Protein AF-A0AA85KHD6-F1 (afdb_monomer)

Foldseek 3Di:
DDDDDDDDDDDDDDDDDDDDDDDDDDDDDPPPPDDPQLVVLVVQLLVLVVVLVVLLVVVLVVQCVPPNPVSNVVSVLLLVLLLQLLVLVLQLVLCCVPPVPPVVSNVVSVVSNVVSVPPDDPDPCVVPVPRPSNVSSNSNSVSVSSNVVVVVVVVVVCVVPDPPDPDPVNVVVVVVVVVVVVVVLVVVLVVLVVQLVVLVVQLVVLVVVLCVVLCPDPVLVVLVVVLVVLVVVLVVLVVVLVVLVVVLVVDPDPVVNVVSVVVNVVSVVVNVVSVVVSVVSVVVSVVSSVVSCVPRVSSVVSVVSNVVSVVVSVVSSVD

pLDDT: mean 72.06, std 18.68, range [20.41, 96.31]

Structure (mmCIF, N/CA/C/O backbone):
data_AF-A0AA85KHD6-F1
#
_entry.id   AF-A0AA85KHD6-F1
#
loop_
_atom_site.group_PDB
_atom_site.id
_atom_site.type_symbol
_atom_site.label_atom_id
_atom_site.label_alt_id
_atom_site.label_comp_id
_atom_site.label_asym_id
_atom_site.label_entity_id
_atom_site.label_seq_id
_atom_site.pdbx_PDB_ins_code
_atom_site.Cartn_x
_atom_site.Cartn_y
_atom_site.Cartn_z
_atom_site.occupancy
_atom_site.B_iso_or_equiv
_atom_site.auth_seq_id
_atom_site.auth_comp_id
_atom_site.auth_asym_id
_atom_site.auth_atom_id
_atom_site.pdbx_PDB_model_num
ATOM 1 N N . MET A 1 1 ? 12.385 -0.155 -16.692 1.00 25.05 1 MET A N 1
ATOM 2 C CA . MET A 1 1 ? 12.579 -0.520 -15.267 1.00 25.05 1 MET A CA 1
ATOM 3 C C . MET A 1 1 ? 12.289 0.739 -14.455 1.00 25.05 1 MET A C 1
ATOM 5 O O . MET A 1 1 ? 13.164 1.577 -14.320 1.00 25.05 1 MET A O 1
ATOM 9 N N . TYR A 1 2 ? 11.035 0.967 -14.058 1.00 22.52 2 TYR A N 1
ATOM 10 C CA . TYR A 1 2 ? 10.629 2.256 -13.483 1.00 22.52 2 TYR A CA 1
ATOM 11 C C . TYR A 1 2 ? 10.828 2.258 -11.964 1.00 22.52 2 TYR A C 1
ATOM 13 O O . TYR A 1 2 ? 10.089 1.608 -11.228 1.00 22.52 2 TYR A O 1
ATOM 21 N N . THR A 1 3 ? 11.841 2.987 -11.499 1.00 20.41 3 THR A N 1
ATOM 22 C CA . THR A 1 3 ? 11.985 3.397 -10.100 1.00 20.41 3 THR A CA 1
ATOM 23 C C . THR A 1 3 ? 11.151 4.653 -9.872 1.00 20.41 3 THR A C 1
ATOM 25 O O . THR A 1 3 ? 11.505 5.728 -10.348 1.00 20.41 3 THR A O 1
ATOM 28 N N . VAL A 1 4 ? 10.047 4.522 -9.140 1.00 22.16 4 VAL A N 1
ATOM 29 C CA . VAL A 1 4 ? 9.301 5.668 -8.605 1.00 22.16 4 VAL A CA 1
ATOM 30 C C . VAL A 1 4 ? 10.068 6.202 -7.385 1.00 22.16 4 VAL A C 1
ATOM 32 O O . VAL A 1 4 ? 10.421 5.407 -6.509 1.00 22.16 4 VAL A O 1
ATOM 35 N N . PRO A 1 5 ? 10.362 7.511 -7.294 1.00 23.03 5 PRO A N 1
ATOM 36 C CA . PRO A 1 5 ? 11.052 8.075 -6.143 1.00 23.03 5 PRO A CA 1
ATOM 37 C C . PRO A 1 5 ? 10.113 8.089 -4.931 1.00 23.03 5 PRO A C 1
ATOM 39 O O . PRO A 1 5 ? 9.155 8.857 -4.870 1.00 23.03 5 PRO A O 1
ATOM 42 N N . VAL A 1 6 ? 10.402 7.241 -3.943 1.00 24.62 6 VAL A N 1
ATOM 43 C CA . VAL A 1 6 ? 9.779 7.305 -2.617 1.00 24.62 6 VAL A CA 1
ATOM 44 C C . VAL A 1 6 ? 10.379 8.503 -1.881 1.00 24.62 6 VAL A C 1
ATOM 46 O O . VAL A 1 6 ? 11.520 8.468 -1.419 1.00 24.62 6 VAL A O 1
ATOM 49 N N . LEU A 1 7 ? 9.615 9.592 -1.802 1.00 23.81 7 LEU A N 1
ATOM 50 C CA . LEU A 1 7 ? 9.900 10.721 -0.922 1.00 23.81 7 LEU A CA 1
ATOM 51 C C . LEU A 1 7 ? 9.821 10.250 0.537 1.00 23.81 7 LEU A C 1
ATOM 53 O O . LEU A 1 7 ? 8.744 10.020 1.080 1.00 23.81 7 LEU A O 1
ATOM 57 N N . PHE A 1 8 ? 10.985 10.119 1.169 1.00 23.92 8 PHE A N 1
ATOM 58 C CA . PHE A 1 8 ? 11.119 9.997 2.615 1.00 23.92 8 PHE A CA 1
ATOM 59 C C . PHE A 1 8 ? 10.638 11.288 3.291 1.00 23.92 8 PHE A C 1
ATOM 61 O O . PHE A 1 8 ? 11.254 12.338 3.115 1.00 23.92 8 PHE A O 1
ATOM 68 N N . PHE A 1 9 ? 9.609 11.205 4.136 1.00 25.36 9 PHE A N 1
ATOM 69 C CA . PHE A 1 9 ? 9.385 12.195 5.190 1.00 25.36 9 PHE A CA 1
ATOM 70 C C . PHE A 1 9 ? 9.729 11.582 6.544 1.00 25.36 9 PHE A C 1
ATOM 72 O O . PHE A 1 9 ? 8.975 10.809 7.127 1.00 25.36 9 PHE A O 1
ATOM 79 N N . ILE A 1 10 ? 10.910 11.956 7.029 1.00 25.55 10 ILE A N 1
ATOM 80 C CA . ILE A 1 10 ? 11.297 11.858 8.432 1.00 25.55 10 ILE A CA 1
ATOM 81 C C . ILE A 1 10 ? 10.598 13.013 9.152 1.00 25.55 10 ILE A C 1
ATOM 83 O O . ILE A 1 10 ? 10.869 14.169 8.833 1.00 25.55 10 ILE A O 1
ATOM 87 N N . PHE A 1 11 ? 9.774 12.732 10.160 1.00 27.36 11 PHE A N 1
ATOM 88 C CA . PHE A 1 11 ? 9.499 13.724 11.198 1.00 27.36 11 PHE A CA 1
ATOM 89 C C . PHE A 1 11 ? 10.149 13.294 12.505 1.00 27.36 11 PHE A C 1
ATOM 91 O O . PHE A 1 11 ? 9.660 12.441 13.241 1.00 27.36 11 PHE A O 1
ATOM 98 N N . ALA A 1 12 ? 11.285 13.937 12.771 1.00 24.72 12 ALA A N 1
ATOM 99 C CA . ALA A 1 12 ? 11.804 14.109 14.108 1.00 24.72 12 ALA A CA 1
ATOM 100 C C . ALA A 1 12 ? 10.849 15.022 14.893 1.00 24.72 12 ALA A C 1
ATOM 102 O O . ALA A 1 12 ? 10.421 16.075 14.422 1.00 24.72 12 ALA A O 1
ATOM 103 N N . THR A 1 13 ? 10.532 14.601 16.109 1.00 35.19 13 THR A N 1
ATOM 104 C CA . THR A 1 13 ? 9.848 15.385 17.136 1.00 35.19 13 THR A CA 1
ATOM 105 C C . THR A 1 13 ? 10.543 16.720 17.401 1.00 35.19 13 THR A C 1
ATOM 107 O O . THR A 1 13 ? 11.743 16.733 17.667 1.00 35.19 13 THR A O 1
ATOM 110 N N . ALA A 1 14 ? 9.775 17.805 17.505 1.00 26.16 14 ALA A N 1
ATOM 111 C CA . ALA A 1 14 ? 10.084 18.891 18.432 1.00 26.16 14 ALA A CA 1
ATOM 112 C C . ALA A 1 14 ? 8.812 19.663 18.802 1.00 26.16 14 ALA A C 1
ATOM 114 O O . ALA A 1 14 ? 8.122 20.232 17.960 1.00 26.16 14 ALA A O 1
ATOM 115 N N . ALA A 1 15 ? 8.528 19.674 20.100 1.00 30.20 15 ALA A N 1
ATOM 116 C CA . ALA A 1 15 ? 7.590 20.568 20.747 1.00 30.20 15 ALA A CA 1
ATOM 117 C C . ALA A 1 15 ? 7.954 22.042 20.498 1.00 30.20 15 ALA A C 1
ATOM 119 O O . ALA A 1 15 ? 9.132 22.394 20.510 1.00 30.20 15 ALA A O 1
ATOM 120 N N . THR A 1 16 ? 6.959 22.924 20.385 1.00 28.45 16 THR A N 1
ATOM 121 C CA . THR A 1 16 ? 6.673 23.978 21.382 1.00 28.45 16 THR A CA 1
ATOM 122 C C . THR A 1 16 ? 5.608 24.967 20.893 1.00 28.45 16 THR A C 1
ATOM 124 O O . THR A 1 16 ? 5.594 25.390 19.745 1.00 28.45 16 THR A O 1
ATOM 127 N N . ASN A 1 17 ? 4.780 25.383 21.855 1.00 29.80 17 ASN A N 1
ATOM 128 C CA . ASN A 1 17 ? 4.026 26.634 21.934 1.00 29.80 17 ASN A CA 1
ATOM 129 C C . ASN A 1 17 ? 2.917 26.908 20.907 1.00 29.80 17 ASN A C 1
ATOM 131 O O . ASN A 1 17 ? 3.130 27.515 19.864 1.00 29.80 17 ASN A O 1
ATOM 135 N N . SER A 1 18 ? 1.674 26.732 21.362 1.00 26.91 18 SER A N 1
ATOM 136 C CA . SER A 1 18 ? 0.694 27.805 21.185 1.00 26.91 18 SER A CA 1
ATOM 137 C C . SER A 1 18 ? -0.009 28.097 22.512 1.00 26.91 18 SER A C 1
ATOM 139 O O . SER A 1 18 ? -0.687 27.263 23.108 1.00 26.91 18 SER A O 1
ATOM 141 N N . GLN A 1 19 ? 0.234 29.303 23.021 1.00 29.55 19 GLN A N 1
ATOM 142 C CA . GLN A 1 19 ? -0.545 29.892 24.096 1.00 29.55 19 GLN A CA 1
ATOM 143 C C . GLN A 1 19 ? -1.889 30.375 23.541 1.00 29.55 19 GLN A C 1
ATOM 145 O O . GLN A 1 19 ? -1.942 31.153 22.595 1.00 29.55 19 GLN A O 1
ATOM 150 N N . SER A 1 20 ? -2.950 29.979 24.242 1.00 32.91 20 SER A N 1
ATOM 151 C CA . SER A 1 20 ? -4.182 30.731 24.497 1.00 32.91 20 SER A CA 1
ATOM 152 C C . SER A 1 20 ? -4.985 31.289 23.311 1.00 32.91 20 SER A C 1
ATOM 154 O O . SER A 1 20 ? -4.680 32.351 22.774 1.00 32.91 20 SER A O 1
ATOM 156 N N . ARG A 1 21 ? -6.175 30.712 23.105 1.00 30.78 21 ARG A N 1
ATOM 157 C CA . ARG A 1 21 ? -7.466 31.372 23.400 1.00 30.78 21 ARG A CA 1
ATOM 158 C C . ARG A 1 21 ? -8.624 30.432 23.050 1.00 30.78 21 ARG A C 1
ATOM 160 O O . ARG A 1 21 ? -8.976 30.298 21.888 1.00 30.78 21 ARG A O 1
ATOM 167 N N . ASN A 1 22 ? -9.292 29.890 24.065 1.00 29.91 22 ASN A N 1
ATOM 168 C CA . ASN A 1 22 ? -10.751 29.928 24.089 1.00 29.91 22 ASN A CA 1
ATOM 169 C C . ASN A 1 22 ? -11.282 29.799 25.518 1.00 29.91 22 ASN A C 1
ATOM 171 O O . ASN A 1 22 ? -10.860 28.951 26.298 1.00 29.91 22 ASN A O 1
ATOM 175 N N . LYS A 1 23 ? -12.171 30.733 25.857 1.00 34.34 23 LYS A N 1
ATOM 176 C CA . LYS A 1 23 ? -12.844 30.866 27.145 1.00 34.34 23 LYS A CA 1
ATOM 177 C C . LYS A 1 23 ? -13.999 29.869 27.200 1.00 34.34 23 LYS A C 1
ATOM 179 O O . LYS A 1 23 ? -15.055 30.151 26.653 1.00 34.34 23 LYS A O 1
ATOM 184 N N . TYR A 1 24 ? -13.816 28.771 27.917 1.00 31.28 24 TYR A N 1
ATOM 185 C CA . TYR A 1 24 ? -14.906 28.087 28.605 1.00 31.28 24 TYR A CA 1
ATOM 186 C C . TYR A 1 24 ? -14.410 27.747 30.005 1.00 31.28 24 TYR A C 1
ATOM 188 O O . TYR A 1 24 ? -13.597 26.850 30.202 1.00 31.28 24 TYR A O 1
ATOM 196 N N . SER A 1 25 ? -14.854 28.535 30.980 1.00 33.06 25 SER A N 1
ATOM 197 C CA . SER A 1 25 ? -14.694 28.209 32.391 1.00 33.06 25 SER A CA 1
ATOM 198 C C . SER A 1 25 ? -15.625 27.038 32.706 1.00 33.06 25 SER A C 1
ATOM 200 O O . SER A 1 25 ? -16.819 27.235 32.918 1.00 33.06 25 SER A O 1
ATOM 202 N N . ALA A 1 26 ? -15.085 25.821 32.679 1.00 28.73 26 ALA A N 1
ATOM 203 C CA . ALA A 1 26 ? -15.726 24.649 33.263 1.00 28.73 26 ALA A CA 1
ATOM 204 C C . ALA A 1 26 ? -15.581 24.698 34.801 1.00 28.73 26 ALA A C 1
ATOM 206 O O . ALA A 1 26 ? -14.612 25.276 35.306 1.00 28.73 26 ALA A O 1
ATOM 207 N N . PRO A 1 27 ? -16.553 24.158 35.557 1.00 31.00 27 PRO A N 1
ATOM 208 C CA . PRO A 1 27 ? -16.554 24.219 37.009 1.00 31.00 27 PRO A CA 1
ATOM 209 C C . PRO A 1 27 ? -15.373 23.439 37.587 1.00 31.00 27 PRO A C 1
ATOM 211 O O . PRO A 1 27 ? -14.967 22.403 37.074 1.00 31.00 27 PRO A O 1
ATOM 214 N N . ASN A 1 28 ? -14.849 23.984 38.676 1.00 36.03 28 ASN A N 1
ATOM 215 C CA . ASN A 1 28 ? -13.694 23.538 39.437 1.00 36.03 28 ASN A CA 1
ATOM 216 C C . ASN A 1 28 ? -13.941 22.141 40.050 1.00 36.03 28 ASN A C 1
ATOM 218 O O . ASN A 1 28 ? -14.327 22.029 41.212 1.00 36.03 28 ASN A O 1
ATOM 222 N N . THR A 1 29 ? -13.761 21.069 39.278 1.00 35.38 29 THR A N 1
ATOM 223 C CA . THR A 1 29 ? -13.454 19.743 39.820 1.00 35.38 29 THR A CA 1
ATOM 224 C C . THR A 1 29 ? -11.942 19.616 39.823 1.00 35.38 29 THR A C 1
ATOM 226 O O . THR A 1 29 ? -11.306 19.751 38.784 1.00 35.38 29 THR A O 1
ATOM 229 N N . GLN A 1 30 ? -11.344 19.404 40.995 1.00 37.59 30 GLN A N 1
ATOM 230 C CA . GLN A 1 30 ? -9.983 18.886 41.067 1.00 37.59 30 GLN A CA 1
ATOM 231 C C . GLN A 1 30 ? -9.998 17.507 40.398 1.00 37.59 30 GLN A C 1
ATOM 233 O O . GLN A 1 30 ? -10.307 16.503 41.036 1.00 37.59 30 GLN A O 1
ATOM 238 N N . ASP A 1 31 ? -9.758 17.479 39.089 1.00 40.41 31 ASP A N 1
ATOM 239 C CA . ASP A 1 31 ? -9.447 16.265 38.359 1.00 40.41 31 ASP A CA 1
ATOM 240 C C . ASP A 1 31 ? -8.119 15.777 38.927 1.00 40.41 31 ASP A C 1
ATOM 242 O O . ASP A 1 31 ? -7.065 16.358 38.662 1.00 40.41 31 ASP A O 1
ATOM 246 N N . GLU A 1 32 ? -8.170 14.757 39.786 1.00 47.75 32 GLU A N 1
ATOM 247 C CA . GLU A 1 32 ? -6.956 14.041 40.146 1.00 47.75 32 GLU A CA 1
ATOM 248 C C . GLU A 1 32 ? -6.298 13.595 38.836 1.00 47.75 32 GLU A C 1
ATOM 250 O O . GLU A 1 32 ? -6.934 12.902 38.033 1.00 47.75 32 GLU A O 1
ATOM 255 N N . PRO A 1 33 ? -5.058 14.034 38.569 1.00 57.69 33 PRO A N 1
ATOM 256 C CA . PRO A 1 33 ? -4.395 13.716 37.323 1.00 57.69 33 PRO A CA 1
ATOM 257 C C . PRO A 1 33 ? -4.319 12.195 37.172 1.00 57.69 33 PRO A C 1
ATOM 259 O O . PRO A 1 33 ? -3.868 11.508 38.089 1.00 57.69 33 PRO A O 1
ATOM 262 N N . ILE A 1 34 ? -4.739 11.681 36.008 1.00 60.19 34 ILE A N 1
ATOM 263 C CA . ILE A 1 34 ? -4.605 10.264 35.638 1.00 60.19 34 ILE A CA 1
ATOM 264 C C . ILE A 1 34 ? -3.194 9.790 36.037 1.00 60.19 34 ILE A C 1
ATOM 266 O O . ILE A 1 34 ? -2.229 10.496 35.708 1.00 60.19 34 ILE A O 1
ATOM 270 N N . PRO A 1 35 ? -3.036 8.651 36.739 1.00 73.81 35 PRO A N 1
ATOM 271 C CA . PRO A 1 35 ? -1.720 8.175 37.150 1.00 73.81 35 PRO A CA 1
ATOM 272 C C . PRO A 1 35 ? -0.763 8.076 35.966 1.00 73.81 35 PRO A C 1
ATOM 274 O O . PRO A 1 35 ? -1.170 7.721 34.859 1.00 73.81 35 PRO A O 1
ATOM 277 N N . GLU A 1 36 ? 0.512 8.376 36.199 1.00 75.94 36 GLU A N 1
ATOM 278 C CA . GLU A 1 36 ? 1.526 8.353 35.140 1.00 75.94 36 GLU A CA 1
ATOM 279 C C . GLU A 1 36 ? 1.646 6.965 34.492 1.00 75.94 36 GLU A C 1
ATOM 281 O O . GLU A 1 36 ? 1.779 6.864 33.275 1.00 75.94 36 GLU A O 1
ATOM 286 N N . SER A 1 37 ? 1.491 5.893 35.280 1.00 75.69 37 SER A N 1
ATOM 287 C CA . SER A 1 37 ? 1.448 4.517 34.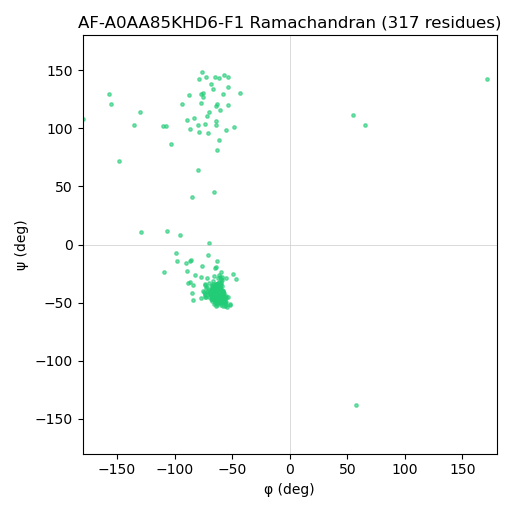771 1.00 75.69 37 SER A CA 1
ATOM 288 C C . SER A 1 37 ? 0.309 4.312 33.768 1.00 75.69 37 SER A C 1
ATOM 290 O O . SER A 1 37 ? 0.534 3.801 32.673 1.00 75.69 37 SER A O 1
ATOM 292 N N . LEU A 1 38 ? -0.898 4.789 34.087 1.00 70.31 38 LEU A N 1
ATOM 293 C CA . LEU A 1 38 ? -2.057 4.664 33.209 1.00 70.31 38 LEU A CA 1
ATOM 294 C C . LEU A 1 38 ? -1.912 5.526 31.944 1.00 70.31 38 LEU A C 1
ATOM 296 O O . LEU A 1 38 ? -2.257 5.075 30.853 1.00 70.31 38 LEU A O 1
ATOM 300 N N . ARG A 1 39 ? -1.342 6.735 32.048 1.00 69.00 39 ARG A N 1
ATOM 301 C CA . ARG A 1 39 ? -1.029 7.565 30.868 1.00 69.00 39 ARG A CA 1
ATOM 302 C C . ARG A 1 39 ? -0.029 6.896 29.934 1.00 69.00 39 ARG A C 1
ATOM 304 O O . ARG A 1 39 ? -0.212 6.942 28.718 1.00 69.00 39 ARG A O 1
ATOM 311 N N . MET A 1 40 ? 1.004 6.271 30.494 1.00 75.88 40 MET A N 1
ATOM 312 C CA . MET A 1 40 ? 2.009 5.542 29.725 1.00 75.88 40 MET A CA 1
ATOM 313 C C . MET A 1 40 ? 1.374 4.381 28.958 1.00 75.88 40 MET A C 1
ATOM 315 O O . MET A 1 40 ? 1.563 4.284 27.750 1.00 75.88 40 MET A O 1
ATOM 319 N N . GLN A 1 41 ? 0.525 3.588 29.618 1.00 72.19 41 GLN A N 1
ATOM 320 C CA . GLN A 1 41 ? -0.185 2.474 28.980 1.00 72.19 41 GLN A CA 1
ATOM 321 C C . GLN A 1 41 ? -1.169 2.928 27.889 1.00 72.19 41 GLN A C 1
ATOM 323 O O . GLN A 1 41 ? -1.263 2.294 26.838 1.00 72.19 41 GLN A O 1
ATOM 328 N N . ILE A 1 42 ? -1.863 4.057 28.083 1.00 70.75 42 ILE A N 1
ATOM 329 C CA . ILE A 1 42 ? -2.716 4.657 27.040 1.00 70.75 42 ILE A CA 1
ATOM 330 C C . ILE A 1 42 ? -1.880 5.017 25.807 1.00 70.75 42 ILE A C 1
ATOM 332 O O . ILE A 1 42 ? -2.271 4.701 24.683 1.00 70.75 42 ILE A O 1
ATOM 336 N N . LYS A 1 43 ? -0.719 5.651 26.012 1.00 69.25 43 LYS A N 1
ATOM 337 C CA . LYS A 1 43 ? 0.192 6.031 24.926 1.00 69.25 43 LYS A CA 1
ATOM 338 C C . LYS A 1 43 ? 0.766 4.809 24.205 1.00 69.25 43 LYS A C 1
ATOM 340 O O . LYS A 1 43 ? 0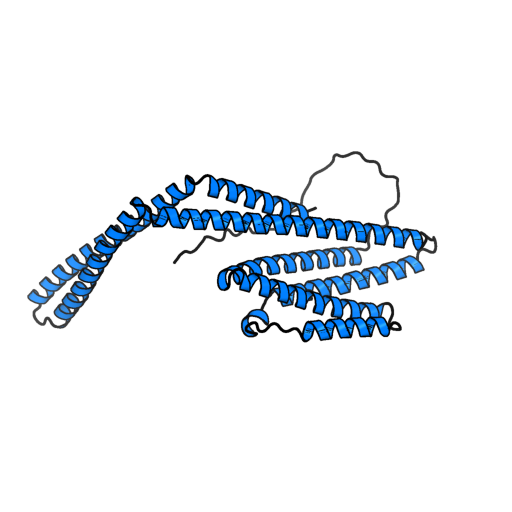.807 4.799 22.979 1.00 69.25 43 LYS A O 1
ATOM 345 N N . GLU A 1 44 ? 1.189 3.787 24.944 1.00 71.56 44 GLU A N 1
ATOM 346 C CA . GLU A 1 44 ? 1.710 2.537 24.379 1.00 71.56 44 GLU A CA 1
ATOM 347 C C . GLU A 1 44 ? 0.665 1.831 23.513 1.00 71.56 44 GLU A C 1
ATOM 349 O O . GLU A 1 44 ? 0.962 1.456 22.379 1.00 71.56 44 GLU A O 1
ATOM 354 N N . TYR A 1 45 ? -0.576 1.718 23.998 1.00 74.81 45 TYR A N 1
ATOM 355 C CA . TYR A 1 45 ? -1.666 1.144 23.213 1.00 74.81 45 TYR A CA 1
ATOM 356 C C . TYR A 1 45 ? -1.995 1.977 21.971 1.00 74.81 45 TYR A C 1
ATOM 358 O O . TYR A 1 45 ? -2.170 1.408 20.894 1.00 74.81 45 TYR A O 1
ATOM 366 N N . ALA A 1 46 ? -2.052 3.307 22.092 1.00 63.25 46 ALA A N 1
ATOM 367 C CA . ALA A 1 46 ? -2.294 4.183 20.949 1.00 63.25 46 ALA A CA 1
ATOM 368 C C . ALA A 1 46 ? -1.220 3.993 19.865 1.00 63.25 46 ALA A C 1
ATOM 370 O O . ALA A 1 46 ? -1.556 3.775 18.704 1.00 63.25 46 ALA A O 1
ATOM 371 N N . ASN A 1 47 ? 0.059 3.986 20.248 1.00 66.38 47 ASN A N 1
ATOM 372 C CA . ASN A 1 47 ? 1.167 3.764 19.320 1.00 66.38 47 ASN A CA 1
ATOM 373 C C . ASN A 1 47 ? 1.080 2.393 18.633 1.00 66.38 47 ASN A C 1
ATOM 375 O O . ASN A 1 47 ? 1.142 2.324 17.410 1.00 66.38 47 ASN A O 1
ATOM 379 N N . ALA A 1 48 ? 0.879 1.316 19.399 1.00 70.00 48 ALA A N 1
ATOM 380 C CA . ALA A 1 48 ? 0.778 -0.034 18.843 1.00 70.00 48 ALA A CA 1
ATOM 381 C C . ALA A 1 48 ? -0.445 -0.192 17.920 1.00 70.00 48 ALA A C 1
ATOM 383 O O . ALA A 1 48 ? -0.390 -0.884 16.905 1.00 70.00 48 ALA A O 1
ATOM 384 N N . TYR A 1 49 ? -1.552 0.486 18.235 1.00 76.88 49 TYR A N 1
ATOM 385 C CA . TYR A 1 49 ? -2.722 0.547 17.364 1.00 76.88 49 TYR A CA 1
ATOM 386 C C . TYR A 1 49 ? -2.409 1.234 16.028 1.00 76.88 49 TYR A C 1
ATOM 388 O O . TYR A 1 49 ? -2.796 0.720 14.975 1.00 76.88 49 TYR A O 1
ATOM 396 N N . TYR A 1 50 ? -1.721 2.380 16.062 1.00 69.62 50 TYR A N 1
ATOM 397 C CA . TYR A 1 50 ? -1.350 3.113 14.852 1.00 69.62 50 TYR A CA 1
ATOM 398 C C . TYR A 1 50 ? -0.365 2.332 13.984 1.00 69.62 50 TYR A C 1
ATOM 400 O O . TYR A 1 50 ? -0.569 2.266 12.772 1.00 69.62 50 TYR A O 1
ATOM 408 N N . GLU A 1 51 ? 0.635 1.687 14.585 1.00 76.88 51 GLU A N 1
ATOM 409 C CA . GLU A 1 51 ? 1.613 0.877 13.852 1.00 76.88 51 GLU A CA 1
ATOM 410 C C . GLU A 1 51 ? 0.941 -0.313 13.153 1.00 76.88 51 GLU A C 1
ATOM 412 O O . GLU A 1 51 ? 1.095 -0.502 11.945 1.00 76.88 51 GLU A O 1
ATOM 417 N N . ALA A 1 52 ? 0.066 -1.035 13.862 1.00 76.12 52 ALA A N 1
ATOM 418 C CA . ALA A 1 52 ? -0.712 -2.123 13.275 1.00 76.12 52 ALA A CA 1
ATOM 419 C C . ALA A 1 52 ? -1.563 -1.665 12.085 1.00 76.12 52 ALA A C 1
ATOM 421 O O . ALA A 1 52 ? -1.646 -2.368 11.076 1.00 76.12 52 ALA A O 1
ATOM 422 N N . LYS A 1 53 ? -2.170 -0.474 12.169 1.00 77.00 53 LYS A N 1
ATOM 423 C CA . LYS A 1 53 ? -2.941 0.099 11.057 1.00 77.00 53 LYS A CA 1
ATOM 424 C C . LYS A 1 53 ? -2.053 0.515 9.890 1.00 77.00 53 LYS A C 1
ATOM 426 O O . LYS A 1 53 ? -2.409 0.243 8.749 1.00 77.00 53 LYS A O 1
ATOM 431 N N . SER A 1 54 ? -0.911 1.140 10.163 1.00 72.94 54 SER A N 1
ATOM 432 C CA . SER A 1 54 ? 0.069 1.536 9.148 1.00 72.94 54 SER A CA 1
ATOM 433 C C . SER A 1 54 ? 0.544 0.330 8.329 1.00 72.94 54 SER A C 1
ATOM 435 O O . SER A 1 54 ? 0.461 0.327 7.097 1.00 72.94 54 SER A O 1
ATOM 437 N N . VAL A 1 55 ? 0.941 -0.744 9.014 1.00 76.56 55 VAL A N 1
ATOM 438 C CA . VAL A 1 55 ? 1.399 -1.984 8.377 1.00 76.56 55 VAL A CA 1
ATOM 439 C C . VAL A 1 55 ? 0.272 -2.693 7.624 1.00 76.56 55 VAL A C 1
ATOM 441 O O . VAL A 1 55 ? 0.503 -3.183 6.517 1.00 76.56 55 VAL A O 1
ATOM 444 N N . GLU A 1 56 ? -0.953 -2.704 8.165 1.00 80.44 56 GLU A N 1
ATOM 445 C CA . GLU A 1 56 ? -2.131 -3.227 7.460 1.00 80.44 56 GLU A CA 1
ATOM 446 C C . GLU A 1 56 ? -2.322 -2.534 6.100 1.00 80.44 56 GLU A C 1
ATOM 448 O O . GLU A 1 56 ? -2.536 -3.215 5.097 1.00 80.44 56 GLU A O 1
ATOM 453 N N . TYR A 1 57 ? -2.191 -1.204 6.033 1.00 70.94 57 TYR A N 1
ATOM 454 C CA . TYR A 1 57 ? -2.307 -0.468 4.768 1.00 70.94 57 TYR A CA 1
ATOM 455 C C . TYR A 1 57 ? -1.173 -0.762 3.797 1.00 70.94 57 TYR A C 1
ATOM 457 O O . TYR A 1 57 ? -1.436 -1.064 2.633 1.00 70.94 57 TYR A O 1
ATOM 465 N N . SER A 1 58 ? 0.073 -0.697 4.269 1.00 69.12 58 SER A N 1
ATOM 466 C CA . SER A 1 58 ? 1.246 -0.926 3.422 1.00 69.12 58 SER A CA 1
ATOM 467 C C . SER A 1 58 ? 1.216 -2.318 2.776 1.00 69.12 58 SER A C 1
ATOM 469 O O . SER A 1 58 ? 1.522 -2.475 1.594 1.00 69.12 58 SER A O 1
ATOM 471 N N . GLN A 1 59 ? 0.781 -3.339 3.518 1.00 76.75 59 GLN A N 1
ATOM 472 C CA . GLN A 1 59 ? 0.720 -4.711 3.008 1.00 76.75 59 GLN A CA 1
ATOM 473 C C . GLN A 1 59 ? -0.533 -4.999 2.172 1.00 76.75 59 GLN A C 1
ATOM 475 O O . GLN A 1 59 ? -0.493 -5.853 1.277 1.00 76.75 59 GLN A O 1
ATOM 480 N N . LEU A 1 60 ? -1.629 -4.270 2.406 1.00 75.25 60 LEU A N 1
ATOM 481 C CA . LEU A 1 60 ? -2.807 -4.309 1.543 1.00 75.25 60 LEU A CA 1
ATOM 482 C C . LEU A 1 60 ? -2.455 -3.854 0.122 1.00 75.25 60 LEU A C 1
ATOM 484 O O . LEU A 1 60 ? -2.847 -4.519 -0.835 1.00 75.25 60 LEU A O 1
ATOM 488 N N . GLU A 1 61 ? -1.692 -2.767 -0.019 1.00 64.44 61 GLU A N 1
ATOM 489 C CA . GLU A 1 61 ? -1.253 -2.250 -1.321 1.00 64.44 61 GLU A CA 1
ATOM 490 C C . GLU A 1 61 ? -0.449 -3.299 -2.106 1.00 64.44 61 GLU A C 1
ATOM 492 O O . GLU A 1 61 ? -0.774 -3.594 -3.259 1.00 64.44 61 GLU A O 1
ATOM 497 N N . GLY A 1 62 ? 0.524 -3.947 -1.456 1.00 65.75 62 GLY A N 1
ATOM 498 C CA . GLY A 1 62 ? 1.298 -5.036 -2.062 1.00 65.75 62 GLY A CA 1
ATOM 499 C C . GLY A 1 62 ? 0.436 -6.239 -2.465 1.00 65.75 62 GLY A C 1
ATOM 500 O O . GLY A 1 62 ? 0.616 -6.808 -3.542 1.00 65.75 62 GLY A O 1
ATOM 501 N N . SER A 1 63 ? -0.556 -6.594 -1.645 1.00 65.75 63 SER A N 1
ATOM 502 C CA . SER A 1 63 ? -1.481 -7.700 -1.936 1.00 65.75 63 SER A CA 1
ATOM 503 C C . SER A 1 63 ? -2.396 -7.403 -3.131 1.00 65.75 63 SER A C 1
ATOM 505 O O . SER A 1 63 ? -2.672 -8.288 -3.946 1.00 65.75 63 SER A O 1
ATOM 507 N N . VAL A 1 64 ? -2.854 -6.154 -3.263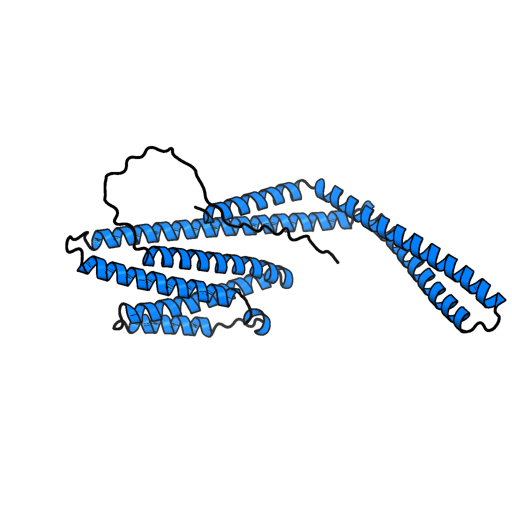 1.00 64.94 64 VAL A N 1
ATOM 508 C CA . VAL A 1 64 ? -3.662 -5.694 -4.403 1.00 64.94 64 VAL A CA 1
ATOM 509 C C . VAL A 1 64 ? -2.829 -5.653 -5.684 1.00 64.94 64 VAL A C 1
ATOM 511 O O . VAL A 1 64 ? -3.326 -6.051 -6.736 1.00 64.94 64 VAL A O 1
ATOM 514 N N . ALA A 1 65 ? -1.568 -5.224 -5.610 1.00 60.88 65 ALA A N 1
ATOM 515 C CA . ALA A 1 65 ? -0.681 -5.157 -6.771 1.00 60.88 65 ALA A CA 1
ATOM 516 C C . ALA A 1 65 ? -0.394 -6.537 -7.396 1.00 60.88 65 ALA A C 1
ATOM 518 O O . ALA A 1 65 ? -0.260 -6.636 -8.613 1.00 60.88 65 ALA A O 1
ATOM 519 N N . LEU A 1 66 ? -0.326 -7.598 -6.584 1.00 61.59 66 LEU A N 1
ATOM 520 C CA . LEU A 1 66 ? 0.010 -8.952 -7.042 1.00 61.59 66 LEU A CA 1
ATOM 521 C C . LEU A 1 66 ? -1.191 -9.740 -7.586 1.00 61.59 66 LEU A C 1
ATOM 523 O O . LEU A 1 66 ? -1.067 -10.432 -8.593 1.00 61.59 66 LEU A O 1
ATOM 527 N N . GLU A 1 67 ? -2.351 -9.661 -6.924 1.00 61.41 67 GLU A N 1
ATOM 528 C CA . GLU A 1 67 ? -3.512 -10.518 -7.232 1.00 61.41 67 GLU A CA 1
ATOM 529 C C . GLU A 1 67 ? -4.834 -9.743 -7.433 1.00 61.41 67 GLU A C 1
ATOM 531 O O . GLU A 1 67 ? -5.926 -10.331 -7.479 1.00 61.41 67 GLU A O 1
ATOM 536 N N . GLY A 1 68 ? -4.775 -8.412 -7.532 1.00 65.12 68 GLY A N 1
ATOM 537 C CA . GL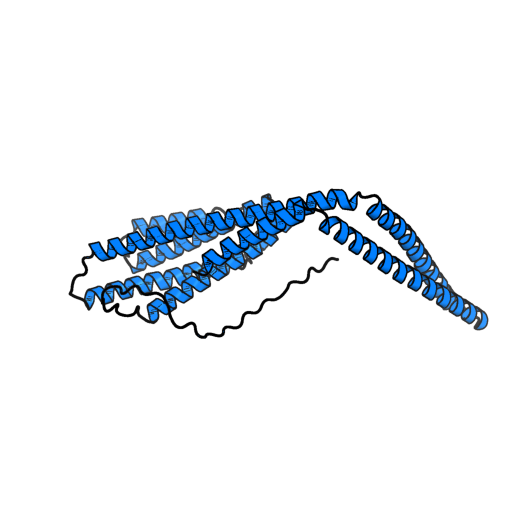Y A 1 68 ? -5.938 -7.549 -7.738 1.00 65.12 68 GLY A CA 1
ATOM 538 C C . GLY A 1 68 ? -7.005 -7.700 -6.645 1.00 65.12 68 GLY A C 1
ATOM 539 O O . GLY A 1 68 ? -6.714 -7.835 -5.455 1.00 65.12 68 GLY A O 1
ATOM 540 N N . LYS A 1 69 ? -8.285 -7.728 -7.049 1.00 66.12 69 LYS A N 1
ATOM 541 C CA . LYS A 1 69 ? -9.439 -7.850 -6.127 1.00 66.12 69 LYS A CA 1
ATOM 542 C C . LYS A 1 69 ? -9.447 -9.149 -5.313 1.00 66.12 69 LYS A C 1
ATOM 544 O O . LYS A 1 69 ? -10.046 -9.204 -4.238 1.00 66.12 69 LYS A O 1
ATOM 549 N N . LYS A 1 70 ? -8.832 -10.216 -5.835 1.00 70.88 70 LYS A N 1
ATOM 550 C CA . LYS A 1 70 ? -8.745 -11.509 -5.146 1.00 70.88 70 LYS A CA 1
ATOM 551 C C . LYS A 1 70 ? -7.751 -11.414 -3.982 1.00 70.88 70 LYS A C 1
ATOM 553 O O . LYS A 1 70 ? -8.123 -11.794 -2.872 1.00 70.88 70 LYS A O 1
ATOM 558 N N . GLY A 1 71 ? -6.581 -10.811 -4.212 1.00 67.62 71 GLY A N 1
ATOM 559 C CA . GLY A 1 71 ? -5.579 -10.528 -3.178 1.00 67.62 71 GLY A CA 1
ATOM 560 C C . GLY A 1 71 ? -6.111 -9.636 -2.059 1.00 67.62 71 GLY A C 1
ATOM 561 O O . GLY A 1 71 ? -5.966 -9.969 -0.885 1.00 67.62 71 GLY A O 1
ATOM 562 N N . GLU A 1 72 ? -6.838 -8.568 -2.408 1.00 74.50 72 GLU A N 1
ATOM 563 C CA . GLU A 1 72 ? -7.466 -7.669 -1.427 1.00 74.50 72 GLU A CA 1
ATOM 564 C C . GLU A 1 72 ? -8.388 -8.418 -0.452 1.00 74.50 72 GLU A C 1
ATOM 566 O O . GLU A 1 72 ? -8.278 -8.305 0.772 1.00 74.50 72 GLU A O 1
ATOM 571 N N . LYS A 1 73 ? -9.316 -9.211 -1.004 1.00 77.00 73 LYS A N 1
ATOM 572 C CA . LYS A 1 73 ? -10.309 -9.949 -0.218 1.00 77.00 73 LYS A CA 1
ATOM 573 C C . LYS A 1 73 ? -9.637 -10.970 0.695 1.00 77.00 73 LYS A C 1
ATOM 575 O O . LYS A 1 73 ? -10.074 -11.158 1.829 1.00 77.00 73 LYS A O 1
ATOM 580 N N . MET A 1 74 ? -8.603 -11.637 0.194 1.00 74.12 74 MET A N 1
ATOM 581 C CA . MET A 1 74 ? -7.831 -12.612 0.953 1.00 74.12 74 MET A CA 1
ATOM 582 C C . MET A 1 74 ? -7.080 -11.968 2.117 1.00 74.12 74 MET A C 1
ATOM 584 O O . MET A 1 74 ? -7.270 -12.398 3.254 1.00 74.12 74 MET A O 1
ATOM 588 N N . PHE A 1 75 ? -6.341 -10.886 1.862 1.00 80.56 75 PHE A N 1
ATOM 589 C CA . PHE A 1 75 ? -5.619 -10.140 2.891 1.00 80.56 75 PHE A CA 1
ATOM 590 C C . PHE A 1 75 ? -6.556 -9.648 4.003 1.00 80.56 75 PHE A C 1
ATOM 592 O O . PHE A 1 75 ? -6.326 -9.906 5.183 1.00 80.56 75 PHE A O 1
ATOM 599 N N . ARG A 1 76 ? -7.680 -9.010 3.644 1.00 82.31 76 ARG A N 1
ATOM 600 C CA . ARG A 1 76 ? -8.657 -8.513 4.631 1.00 82.31 76 ARG A CA 1
ATOM 601 C C . ARG A 1 76 ? -9.271 -9.628 5.477 1.00 82.31 76 ARG A C 1
ATOM 603 O O . ARG A 1 76 ? -9.522 -9.432 6.667 1.00 82.31 76 ARG A O 1
ATOM 610 N N . ASN A 1 77 ? -9.541 -10.787 4.875 1.00 83.25 77 ASN A N 1
ATOM 611 C CA . ASN A 1 77 ? -10.051 -11.943 5.611 1.00 83.25 77 ASN A CA 1
ATOM 612 C C . ASN A 1 77 ? -9.019 -12.460 6.613 1.00 83.25 77 ASN A C 1
ATOM 614 O O . ASN A 1 77 ? -9.393 -12.819 7.729 1.00 83.25 77 ASN A O 1
ATOM 618 N N . GLU A 1 78 ? -7.745 -12.464 6.230 1.00 82.56 78 GLU A N 1
ATOM 619 C CA . GLU A 1 78 ? -6.658 -12.914 7.089 1.00 82.56 78 GLU A CA 1
ATOM 620 C C . GLU A 1 78 ? -6.405 -11.948 8.252 1.00 82.56 78 GLU A C 1
ATOM 622 O O . GLU A 1 78 ? -6.381 -12.379 9.404 1.00 82.56 78 GLU A O 1
ATOM 627 N N . VAL A 1 79 ? -6.365 -10.636 7.998 1.00 84.12 79 VAL A N 1
ATOM 628 C CA . VAL A 1 79 ? -6.302 -9.611 9.057 1.00 84.12 79 VAL A CA 1
ATOM 629 C C . VAL A 1 79 ? -7.455 -9.778 10.043 1.00 84.12 79 VAL A C 1
ATOM 631 O O . VAL A 1 79 ? -7.246 -9.802 11.254 1.00 84.12 79 VAL A O 1
ATOM 634 N N . LYS A 1 80 ? -8.682 -9.967 9.545 1.00 84.94 80 LYS A N 1
ATOM 635 C CA . LYS A 1 80 ? -9.855 -10.187 10.400 1.00 84.94 80 LYS A CA 1
ATOM 636 C C . LYS A 1 80 ? -9.736 -11.464 11.237 1.00 84.94 80 LYS A C 1
ATOM 638 O O . LYS A 1 80 ? -10.170 -11.486 12.392 1.00 84.94 80 LYS A O 1
ATOM 643 N N . ARG A 1 81 ? -9.175 -12.530 10.664 1.00 87.00 81 ARG A N 1
ATOM 644 C CA . ARG A 1 81 ? -8.926 -13.791 11.366 1.00 87.00 81 ARG A CA 1
ATOM 645 C C . ARG A 1 81 ? -7.911 -13.589 12.491 1.00 87.00 81 ARG A C 1
ATOM 647 O O . ARG A 1 81 ? -8.199 -13.988 13.615 1.00 87.00 81 ARG A O 1
ATOM 654 N N . LEU A 1 82 ? -6.785 -12.932 12.210 1.00 87.00 82 LEU A N 1
ATOM 655 C CA . LEU A 1 82 ? -5.743 -12.610 13.192 1.00 87.00 82 LEU A CA 1
ATOM 656 C C . LEU A 1 82 ? -6.266 -11.702 14.312 1.00 87.00 82 LEU A C 1
ATOM 658 O O . LEU A 1 82 ? -6.079 -12.018 15.483 1.00 87.00 82 LEU A O 1
ATOM 662 N N . GLU A 1 83 ? -7.000 -10.640 13.972 1.00 87.75 83 GLU A N 1
ATOM 663 C CA . GLU A 1 83 ? -7.685 -9.778 14.947 1.00 87.75 83 GLU A CA 1
ATOM 664 C C . GLU A 1 83 ? -8.581 -10.603 15.883 1.00 87.75 83 GLU A C 1
ATOM 666 O O . GLU A 1 83 ? -8.498 -10.454 17.096 1.00 87.75 83 GLU A O 1
ATOM 671 N N . THR A 1 84 ? -9.361 -11.546 15.340 1.00 85.12 84 THR A N 1
ATOM 672 C CA . THR A 1 84 ? -10.229 -12.426 16.145 1.00 85.12 84 THR A CA 1
ATOM 673 C C . THR A 1 84 ? -9.421 -13.340 17.075 1.00 85.12 84 THR A C 1
ATOM 675 O O . THR A 1 84 ? -9.814 -13.567 18.218 1.00 85.12 84 THR A O 1
ATOM 678 N N . ILE A 1 85 ? -8.291 -13.879 16.603 1.00 87.69 85 ILE A N 1
ATOM 679 C CA . ILE A 1 85 ? -7.401 -14.737 17.401 1.00 87.69 85 ILE A CA 1
ATOM 680 C C . ILE A 1 85 ? -6.830 -13.957 18.583 1.00 87.69 85 ILE A C 1
ATOM 682 O O . ILE A 1 85 ? -6.889 -14.428 19.722 1.00 87.69 85 ILE A O 1
ATOM 686 N N . PHE A 1 86 ? -6.274 -12.777 18.318 1.00 89.00 86 PHE A N 1
ATOM 687 C CA . PHE A 1 86 ? -5.616 -11.977 19.342 1.00 89.00 86 PHE A CA 1
ATOM 688 C C . PHE A 1 86 ? -6.607 -11.339 20.312 1.00 89.00 86 PHE A C 1
ATOM 690 O O . PHE A 1 86 ? -6.345 -11.356 21.512 1.00 89.00 86 PHE A O 1
ATOM 697 N N . GLU A 1 87 ? -7.769 -10.888 19.838 1.00 85.88 87 GLU A N 1
ATOM 698 C CA . GLU A 1 87 ? -8.871 -10.422 20.687 1.00 85.88 87 GLU A CA 1
ATOM 699 C C . GLU A 1 87 ? -9.340 -11.523 21.646 1.00 85.88 87 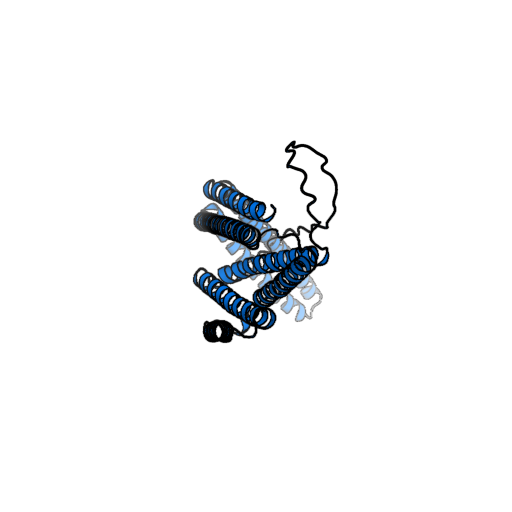GLU A C 1
ATOM 701 O O . GLU A 1 87 ? -9.414 -11.311 22.857 1.00 85.88 87 GLU A O 1
ATOM 706 N N . ALA A 1 88 ? -9.597 -12.730 21.133 1.00 80.88 88 ALA A N 1
ATOM 707 C CA . ALA A 1 88 ? -10.029 -13.853 21.961 1.00 80.88 88 ALA A CA 1
ATOM 708 C C . ALA A 1 88 ? -8.956 -14.265 22.986 1.00 80.88 88 ALA A C 1
ATOM 710 O O . ALA A 1 88 ? -9.282 -14.601 24.128 1.00 80.88 88 ALA A O 1
ATOM 711 N N . GLY A 1 89 ? -7.675 -14.219 22.598 1.00 81.88 89 GLY A N 1
ATOM 712 C CA . GLY A 1 89 ? -6.539 -14.465 23.489 1.00 81.88 89 GLY A CA 1
ATOM 713 C C . GLY A 1 89 ? -6.433 -13.427 24.608 1.00 81.88 89 GLY A C 1
ATOM 714 O O . GLY A 1 89 ? -6.433 -13.797 25.784 1.00 81.88 89 GLY A O 1
ATOM 715 N N . TRP A 1 90 ? -6.427 -12.141 24.241 1.00 87.75 90 TRP A N 1
ATOM 716 C CA . TRP A 1 90 ? -6.455 -11.003 25.163 1.00 87.75 90 TRP A CA 1
ATOM 717 C C . TRP A 1 90 ? -7.602 -11.138 26.172 1.00 87.75 90 TRP A C 1
ATOM 719 O O . TRP A 1 90 ? -7.377 -11.099 27.383 1.00 87.75 90 TRP A O 1
ATOM 729 N N . PHE A 1 91 ? -8.826 -11.363 25.687 1.00 80.06 91 PHE A N 1
ATOM 730 C CA . PHE A 1 91 ? -10.013 -11.376 26.537 1.00 80.06 91 PHE A CA 1
ATOM 731 C C . PHE A 1 91 ? -10.014 -12.563 27.503 1.00 80.06 91 PHE A C 1
ATOM 733 O O . PHE A 1 91 ? -10.322 -12.408 28.686 1.00 80.06 91 PHE A O 1
ATOM 740 N N . ARG A 1 92 ? -9.595 -13.746 27.032 1.00 86.00 92 ARG A N 1
ATOM 741 C CA . ARG A 1 92 ? -9.408 -14.934 27.876 1.00 86.00 92 ARG A CA 1
ATOM 742 C C . ARG A 1 92 ? -8.464 -14.640 29.038 1.00 86.00 92 ARG A C 1
ATOM 744 O O . ARG A 1 92 ? -8.769 -14.991 30.179 1.00 86.00 92 ARG A O 1
ATOM 751 N N . ASP A 1 93 ? -7.312 -14.045 28.747 1.00 83.31 93 ASP A N 1
ATOM 752 C CA . ASP A 1 93 ? -6.271 -13.818 29.748 1.00 83.31 93 ASP A CA 1
ATOM 753 C C . ASP A 1 93 ? -6.656 -12.690 30.709 1.00 83.31 93 ASP A C 1
ATOM 755 O O . ASP A 1 93 ? -6.447 -12.818 31.916 1.00 83.31 93 ASP A O 1
ATOM 759 N N . TYR A 1 94 ? -7.348 -11.660 30.219 1.00 77.50 94 TYR A N 1
ATOM 760 C CA . TYR A 1 94 ? -7.925 -10.614 31.061 1.00 77.50 94 TYR A CA 1
ATOM 761 C C . TYR A 1 94 ? -8.968 -11.177 32.039 1.00 77.50 94 TYR A C 1
ATOM 763 O O . TYR A 1 94 ? -8.882 -10.946 33.247 1.00 77.50 94 TYR A O 1
ATOM 771 N N . VAL A 1 95 ? -9.916 -11.995 31.561 1.00 74.12 95 VAL A N 1
ATOM 772 C CA . VAL A 1 95 ? -10.953 -12.618 32.408 1.00 74.12 95 VAL A CA 1
ATOM 773 C C . VAL A 1 95 ? -10.338 -13.515 33.483 1.00 74.12 95 VAL A C 1
ATOM 775 O O . VAL A 1 95 ? -10.813 -13.511 34.618 1.00 74.12 95 VAL A O 1
ATOM 778 N N . LYS A 1 96 ? -9.250 -14.237 33.182 1.00 83.19 96 LYS A N 1
ATOM 779 C CA . LYS A 1 96 ? -8.522 -15.037 34.186 1.00 83.19 96 LYS A CA 1
ATOM 780 C C . LYS A 1 96 ? -7.969 -14.192 35.339 1.00 83.19 96 LYS A C 1
ATOM 782 O O . LYS A 1 96 ? -7.841 -14.715 36.444 1.00 83.19 96 LYS A O 1
ATOM 787 N N . ILE A 1 97 ? -7.666 -12.916 35.105 1.00 78.50 97 ILE A N 1
ATOM 788 C CA . ILE A 1 97 ? -7.194 -11.982 36.135 1.00 78.50 97 ILE A CA 1
ATOM 789 C C . ILE A 1 97 ? -8.371 -11.372 36.898 1.00 78.50 97 ILE A C 1
ATOM 791 O O . ILE A 1 97 ? -8.360 -11.332 38.133 1.00 78.50 97 ILE A O 1
ATOM 795 N N . VAL A 1 98 ? -9.388 -10.885 36.182 1.00 75.19 98 VAL A N 1
ATOM 796 C CA . VAL A 1 98 ? -10.447 -10.080 36.807 1.00 75.19 98 VAL A CA 1
ATOM 797 C C . VAL A 1 98 ? -11.591 -10.900 37.396 1.00 75.19 98 VAL A C 1
ATOM 799 O O . VAL A 1 98 ? -12.147 -10.510 38.422 1.00 75.19 98 VAL A O 1
ATOM 802 N N . ASP A 1 99 ? -11.913 -12.047 36.798 1.00 76.56 99 ASP A N 1
ATOM 803 C CA . ASP A 1 99 ? -12.976 -12.952 37.241 1.00 76.56 99 ASP A CA 1
ATOM 804 C C . ASP A 1 99 ? -12.638 -14.427 36.918 1.00 76.56 99 ASP A C 1
ATOM 806 O O . ASP A 1 99 ? -13.261 -15.062 36.057 1.00 76.56 99 ASP A O 1
ATOM 810 N N . PRO A 1 100 ? -11.666 -15.030 37.634 1.00 83.25 100 PRO A N 1
ATOM 811 C CA . PRO A 1 100 ? -11.204 -16.399 37.373 1.00 83.25 100 PRO A CA 1
ATOM 812 C C . PRO A 1 100 ? -12.283 -17.473 37.577 1.00 83.25 100 PRO A C 1
ATOM 814 O O . PRO A 1 100 ? -12.103 -18.628 37.183 1.00 83.25 100 PRO A O 1
ATOM 817 N N . LYS A 1 101 ? -13.408 -17.134 38.221 1.00 84.88 101 LYS A N 1
ATOM 818 C CA . LYS A 1 101 ? -14.514 -18.070 38.461 1.00 84.88 101 LYS A CA 1
ATOM 819 C C . LYS A 1 101 ? -15.482 -18.140 37.280 1.00 84.88 101 LYS A C 1
ATOM 821 O O . LYS A 1 101 ? -16.253 -19.100 37.201 1.00 84.88 101 LYS A O 1
ATOM 826 N N . ASN A 1 102 ? -15.412 -17.205 36.332 1.00 82.88 102 ASN A N 1
ATOM 827 C CA . ASN A 1 102 ? -16.262 -17.183 35.145 1.00 82.88 102 ASN A CA 1
ATOM 828 C C . ASN A 1 102 ? -15.775 -18.148 34.051 1.00 82.88 102 ASN A C 1
ATOM 830 O O . ASN A 1 102 ? -15.404 -17.770 32.939 1.00 82.88 102 ASN A O 1
ATOM 834 N N . ARG A 1 103 ? -15.802 -19.445 34.374 1.00 84.25 103 ARG A N 1
ATOM 835 C CA . ARG A 1 103 ? -15.347 -20.527 33.485 1.00 84.25 103 ARG A CA 1
ATOM 836 C C . ARG A 1 103 ? -16.097 -20.568 32.153 1.00 84.25 103 ARG A C 1
ATOM 838 O O . ARG A 1 103 ? -15.520 -20.955 31.144 1.00 84.25 103 ARG A O 1
ATOM 845 N N . ASN A 1 104 ? -17.366 -20.160 32.143 1.00 83.50 104 ASN A N 1
ATOM 846 C CA . ASN A 1 104 ? -18.174 -20.119 30.926 1.00 83.50 104 ASN A CA 1
ATOM 847 C C . ASN A 1 104 ? -17.644 -19.085 29.930 1.00 83.50 104 ASN A C 1
ATOM 849 O O . ASN A 1 104 ? -17.559 -19.385 28.741 1.00 83.50 104 ASN A O 1
ATOM 853 N N . LEU A 1 105 ? -17.272 -17.895 30.411 1.00 74.19 105 LEU A N 1
ATOM 854 C CA . LEU A 1 105 ? -16.724 -16.843 29.563 1.00 74.19 105 LEU A CA 1
ATOM 855 C C . LEU A 1 105 ? -15.337 -17.221 29.035 1.00 74.19 105 LEU A C 1
ATOM 857 O O . LEU A 1 105 ? -15.101 -17.098 27.838 1.00 74.19 105 LEU A O 1
ATOM 861 N N . ILE A 1 106 ? -14.472 -17.772 29.893 1.00 79.69 106 ILE A N 1
ATOM 862 C CA . ILE A 1 106 ? -13.143 -18.274 29.497 1.00 79.69 106 ILE A CA 1
ATOM 863 C C . ILE A 1 106 ? -13.275 -19.321 28.383 1.00 79.69 106 ILE A C 1
ATOM 865 O O . ILE A 1 106 ? -12.643 -19.183 27.338 1.00 79.69 106 ILE A O 1
ATOM 869 N N . ARG A 1 107 ? -14.159 -20.314 28.563 1.00 85.56 107 ARG A N 1
ATOM 870 C CA . ARG A 1 107 ? -14.409 -21.357 27.558 1.00 85.56 107 ARG A CA 1
ATOM 871 C C . ARG A 1 107 ? -14.898 -20.775 26.232 1.00 85.56 107 ARG A C 1
ATOM 873 O O . ARG A 1 107 ? -14.443 -21.202 25.179 1.00 85.56 107 ARG A O 1
ATOM 880 N N . LYS A 1 108 ? -15.799 -19.787 26.268 1.00 83.00 108 LYS A N 1
ATOM 881 C CA . LYS A 1 108 ? -16.293 -19.129 25.051 1.00 83.00 108 LYS A CA 1
ATOM 882 C C . LYS A 1 108 ? -15.157 -18.448 24.274 1.00 83.00 108 LYS A C 1
ATOM 884 O O . LYS A 1 108 ? -15.097 -18.578 23.057 1.00 83.00 108 LYS A O 1
ATOM 889 N N . CYS A 1 109 ? -14.235 -17.782 24.971 1.00 76.06 109 CYS A N 1
ATOM 890 C CA . CYS A 1 109 ? -13.063 -17.165 24.341 1.00 76.06 109 CYS A CA 1
ATOM 891 C C . CYS A 1 109 ? -12.138 -18.221 23.719 1.00 76.06 109 CYS A C 1
ATOM 893 O O . CYS A 1 109 ? -11.652 -18.051 22.606 1.00 76.06 109 CYS A O 1
ATOM 895 N N . GLU A 1 110 ? -11.918 -19.341 24.413 1.00 86.44 110 GLU A N 1
ATOM 896 C CA . GLU A 1 110 ? -11.121 -20.463 23.897 1.00 86.44 110 GLU A CA 1
ATOM 897 C C . GLU A 1 110 ? -11.756 -21.101 22.649 1.00 86.44 110 GLU A C 1
ATOM 899 O O . GLU A 1 110 ? -11.046 -21.464 21.710 1.00 86.44 110 GLU A O 1
ATOM 904 N N . GLU A 1 111 ? -13.087 -21.191 22.599 1.00 87.00 111 GLU A N 1
ATOM 905 C CA . GLU A 1 111 ? -13.833 -21.652 21.424 1.00 87.00 111 GLU A CA 1
ATOM 906 C C . GLU A 1 111 ? -13.709 -20.682 20.239 1.00 87.00 111 GLU A C 1
ATOM 908 O O . GLU A 1 111 ? -13.481 -21.123 19.109 1.00 87.00 111 GLU A O 1
ATOM 913 N N . GLU A 1 112 ? -13.821 -19.372 20.478 1.00 80.25 112 GLU A N 1
ATOM 914 C CA . GLU A 1 112 ? -13.640 -18.335 19.451 1.00 80.25 112 GLU A CA 1
ATOM 915 C C . GLU A 1 112 ? -12.208 -18.330 18.900 1.00 80.25 112 GLU A C 1
ATOM 917 O O . GLU A 1 112 ? -12.022 -18.349 17.678 1.00 80.25 112 GLU A O 1
ATOM 922 N N . TYR A 1 113 ? -11.209 -18.436 19.781 1.00 85.31 113 TYR A N 1
ATOM 923 C CA . TYR A 1 113 ? -9.806 -18.617 19.411 1.00 85.31 113 TYR A CA 1
ATOM 924 C C . TYR A 1 113 ? -9.620 -19.859 18.530 1.00 85.31 113 TYR A C 1
ATOM 926 O O . TYR A 1 113 ? -9.079 -19.774 17.427 1.00 85.31 113 TYR A O 1
ATOM 934 N N . ALA A 1 114 ? -10.110 -21.022 18.976 1.00 85.00 114 ALA A N 1
ATOM 935 C CA . ALA A 1 114 ? -9.956 -22.279 18.247 1.00 85.00 114 ALA A CA 1
ATOM 936 C C . ALA A 1 114 ? -10.653 -22.246 16.879 1.00 85.00 114 ALA A C 1
ATOM 938 O O . ALA A 1 114 ? -10.142 -22.802 15.904 1.00 85.00 114 ALA A O 1
ATOM 939 N N . LYS A 1 115 ? -11.811 -21.585 16.786 1.00 84.56 115 LYS A N 1
ATOM 940 C CA . LYS A 1 115 ? -12.533 -21.398 15.524 1.00 84.56 115 LYS A CA 1
ATOM 941 C C . LYS A 1 115 ? -11.725 -20.543 14.548 1.00 84.56 115 LYS A C 1
ATOM 943 O O . LYS A 1 115 ? -11.550 -20.939 13.396 1.00 84.56 115 LYS A O 1
ATOM 948 N N . ALA A 1 116 ? -11.203 -19.406 14.999 1.00 79.06 116 ALA A N 1
ATOM 949 C CA . ALA A 1 116 ? -10.409 -18.516 14.156 1.00 79.06 116 ALA A CA 1
ATOM 950 C C . ALA A 1 116 ? -9.060 -19.146 13.749 1.00 79.06 116 ALA A C 1
ATOM 952 O O . ALA A 1 116 ? -8.640 -19.022 12.597 1.00 79.06 116 ALA A O 1
ATOM 953 N N . ALA A 1 117 ? -8.434 -19.920 14.641 1.00 80.06 117 ALA A N 1
ATOM 954 C CA . ALA A 1 117 ? -7.203 -20.658 14.355 1.00 80.06 117 ALA A CA 1
ATOM 955 C C . ALA A 1 117 ? -7.386 -21.742 13.275 1.00 80.06 117 ALA A C 1
ATOM 957 O O . ALA A 1 117 ? -6.502 -21.935 12.448 1.00 80.06 117 ALA A O 1
ATOM 958 N N . LYS A 1 118 ? -8.545 -22.416 13.234 1.00 75.62 118 LYS A N 1
ATOM 959 C CA . LYS A 1 118 ? -8.854 -23.464 12.240 1.00 75.62 118 LYS A CA 1
ATOM 960 C C . LYS A 1 118 ? -9.211 -22.939 10.851 1.00 75.62 118 LYS A C 1
ATOM 962 O O . LYS A 1 118 ? -9.184 -23.708 9.897 1.00 75.62 118 LYS A O 1
ATOM 967 N N . THR A 1 119 ? -9.575 -21.665 10.724 1.00 65.44 119 THR A N 1
ATOM 968 C CA . THR A 1 119 ? -10.075 -21.091 9.462 1.00 65.44 119 THR A CA 1
ATOM 969 C C . THR A 1 119 ? -8.921 -20.648 8.556 1.00 65.44 119 THR A C 1
ATOM 971 O O . THR A 1 119 ? -8.977 -19.570 7.971 1.00 65.44 119 THR A O 1
ATOM 974 N N . HIS A 1 120 ? -7.843 -21.436 8.478 1.00 58.28 120 HIS A N 1
ATOM 975 C CA . HIS A 1 120 ? -6.702 -21.084 7.640 1.00 58.28 120 HIS A CA 1
ATOM 976 C C . HIS A 1 120 ? -7.181 -20.991 6.191 1.00 58.28 120 HIS A C 1
ATOM 978 O O . HIS A 1 120 ? -7.675 -21.965 5.623 1.00 58.28 120 HIS A O 1
ATOM 984 N N . THR A 1 121 ? -7.103 -19.798 5.611 1.00 55.12 121 THR A N 1
ATOM 985 C CA . THR A 1 121 ? -7.317 -19.638 4.176 1.00 55.12 121 THR A CA 1
ATOM 986 C C . THR A 1 121 ? -6.140 -20.302 3.466 1.00 55.12 121 THR A C 1
ATOM 988 O O . THR A 1 121 ? -5.008 -20.175 3.931 1.00 55.12 121 THR A O 1
ATOM 991 N N . GLU A 1 122 ? -6.411 -21.038 2.382 1.00 49.47 122 GLU A N 1
ATOM 992 C CA . GLU A 1 122 ? -5.438 -21.698 1.488 1.00 49.47 122 GLU A CA 1
ATOM 993 C C . GLU A 1 122 ? -4.575 -20.672 0.718 1.00 49.47 122 GLU A C 1
ATOM 995 O O . GLU A 1 122 ? -4.397 -20.745 -0.495 1.00 49.47 122 GLU A O 1
ATOM 1000 N N . LEU A 1 123 ? -4.080 -19.651 1.412 1.00 49.88 123 LEU A N 1
ATOM 1001 C CA . LEU A 1 123 ? -3.019 -18.782 0.941 1.00 49.88 123 LEU A CA 1
ATOM 1002 C C . LEU A 1 123 ? -1.703 -19.516 1.128 1.00 49.88 123 LEU A C 1
ATOM 1004 O O . LEU A 1 123 ? -1.504 -20.213 2.122 1.00 49.88 123 LEU A O 1
ATOM 1008 N N . ASN A 1 124 ? -0.811 -19.329 0.163 1.00 45.66 124 ASN A N 1
ATOM 1009 C CA . ASN A 1 124 ? 0.561 -19.801 0.195 1.00 45.66 124 ASN A CA 1
ATOM 1010 C C . ASN A 1 124 ? 1.194 -19.409 1.545 1.00 45.66 124 ASN A C 1
ATOM 1012 O O . ASN A 1 124 ? 1.527 -18.245 1.770 1.00 45.66 124 ASN A O 1
ATOM 1016 N N . THR A 1 125 ? 1.277 -20.375 2.463 1.00 46.69 125 THR A N 1
ATOM 1017 C CA . THR A 1 125 ? 1.538 -20.194 3.902 1.00 46.69 125 THR A CA 1
ATOM 1018 C C . THR A 1 125 ? 2.834 -19.407 4.148 1.00 46.69 125 THR A C 1
ATOM 1020 O O . THR A 1 125 ? 2.924 -18.595 5.064 1.00 46.69 125 THR A O 1
ATOM 1023 N N . TYR A 1 126 ? 3.779 -19.524 3.213 1.00 43.22 126 TYR A N 1
ATOM 1024 C CA . TYR A 1 126 ? 5.058 -18.821 3.192 1.00 43.22 126 TYR A CA 1
ATOM 1025 C C . TYR A 1 126 ? 4.959 -17.283 3.099 1.00 43.22 126 TYR A C 1
ATOM 1027 O O . TYR A 1 126 ? 5.796 -16.586 3.670 1.00 43.22 126 TYR A O 1
ATOM 1035 N N . MET A 1 127 ? 3.949 -16.735 2.407 1.00 48.31 127 MET A N 1
ATOM 1036 C CA . MET A 1 127 ? 3.792 -15.279 2.230 1.00 48.31 127 MET A CA 1
ATOM 1037 C C . MET A 1 127 ? 3.230 -14.573 3.473 1.00 48.31 127 MET A C 1
ATOM 1039 O O . MET A 1 127 ? 3.512 -13.396 3.669 1.00 48.31 127 MET A O 1
ATOM 1043 N N . TYR A 1 128 ? 2.440 -15.268 4.301 1.00 52.53 128 TYR A N 1
ATOM 1044 C CA . TYR A 1 128 ? 1.669 -14.652 5.392 1.00 52.53 128 TYR A CA 1
ATOM 1045 C C . TYR A 1 128 ? 2.197 -14.981 6.796 1.00 52.53 128 TYR A C 1
ATOM 1047 O O . TYR A 1 128 ? 2.019 -14.178 7.712 1.00 52.53 128 TYR A O 1
ATOM 1055 N N . GLU A 1 129 ? 2.919 -16.094 6.972 1.00 45.94 129 GLU A N 1
ATOM 1056 C CA . GLU A 1 129 ? 3.605 -16.412 8.238 1.00 45.94 129 GLU A CA 1
ATOM 1057 C C . GLU A 1 129 ? 4.713 -15.400 8.597 1.00 45.94 129 GLU A C 1
ATOM 1059 O O . GLU A 1 129 ? 5.064 -15.279 9.767 1.00 45.94 129 GLU A O 1
ATOM 1064 N N . ASN A 1 130 ? 5.206 -14.624 7.621 1.00 49.00 130 ASN A N 1
ATOM 1065 C CA . ASN A 1 130 ? 6.232 -13.585 7.790 1.00 49.00 130 ASN A CA 1
ATOM 1066 C C . ASN A 1 130 ? 5.697 -12.142 7.708 1.00 49.00 130 ASN A C 1
ATOM 1068 O O . ASN A 1 130 ? 6.484 -11.203 7.581 1.00 49.00 130 ASN A O 1
ATOM 1072 N N . LEU A 1 131 ? 4.378 -11.915 7.741 1.00 61.44 131 LEU A N 1
ATOM 1073 C CA . LEU A 1 131 ? 3.867 -10.548 7.645 1.00 61.44 131 LEU A CA 1
ATOM 1074 C C . LEU A 1 131 ? 4.054 -9.790 8.954 1.00 61.44 131 LEU A C 1
ATOM 1076 O O . LEU A 1 131 ? 3.521 -10.179 9.995 1.00 61.44 131 LEU A O 1
ATOM 1080 N N . ASN A 1 132 ? 4.683 -8.619 8.847 1.00 71.00 132 ASN A N 1
ATOM 1081 C CA . ASN A 1 132 ? 4.703 -7.613 9.908 1.00 71.00 132 ASN A CA 1
ATOM 1082 C C . ASN A 1 132 ? 3.301 -7.360 10.504 1.00 71.00 132 ASN A C 1
ATOM 1084 O O . ASN A 1 132 ? 3.210 -7.111 11.697 1.00 71.00 132 ASN A O 1
ATOM 1088 N N . VAL A 1 133 ? 2.196 -7.510 9.748 1.00 78.12 133 VAL A N 1
ATOM 1089 C CA . VAL A 1 133 ? 0.836 -7.321 10.296 1.00 78.12 133 VAL A CA 1
ATOM 1090 C C . VAL A 1 133 ? 0.513 -8.276 11.447 1.00 78.12 133 VAL A C 1
ATOM 1092 O O . VAL A 1 133 ? -0.185 -7.890 12.375 1.00 78.12 133 VAL A O 1
ATOM 1095 N N . ASN A 1 134 ? 1.030 -9.508 11.434 1.00 82.88 134 ASN A N 1
ATOM 1096 C CA . ASN A 1 134 ? 0.840 -10.457 12.530 1.00 82.88 134 ASN A CA 1
ATOM 1097 C C . ASN A 1 134 ? 1.545 -9.952 13.802 1.00 82.88 134 ASN A C 1
ATOM 1099 O O . ASN A 1 134 ? 0.928 -9.874 14.864 1.00 82.88 134 ASN A O 1
ATOM 1103 N N . ILE A 1 135 ? 2.805 -9.530 13.657 1.00 84.19 135 ILE A N 1
ATOM 1104 C CA . ILE A 1 135 ? 3.627 -8.974 14.740 1.00 84.19 135 ILE A CA 1
ATOM 1105 C C . ILE A 1 135 ? 2.965 -7.723 15.325 1.00 84.19 135 ILE A C 1
ATOM 1107 O O . ILE A 1 135 ? 2.783 -7.637 16.540 1.00 84.19 135 ILE A O 1
ATOM 1111 N N . GLU A 1 136 ? 2.540 -6.790 14.475 1.00 87.75 136 GLU A N 1
ATOM 1112 C CA . GLU A 1 136 ? 1.954 -5.533 14.938 1.00 87.75 136 GLU A CA 1
ATOM 1113 C C . GLU A 1 136 ? 0.557 -5.718 15.539 1.00 87.75 136 GLU A C 1
ATOM 1115 O O . GLU A 1 136 ? 0.222 -5.096 16.549 1.00 87.75 136 GLU A O 1
ATOM 1120 N N . LEU A 1 137 ? -0.264 -6.621 14.993 1.00 87.44 137 LEU A N 1
ATOM 1121 C CA . LEU A 1 137 ? -1.540 -6.975 15.617 1.00 87.44 137 LEU A CA 1
ATOM 1122 C C . LEU A 1 137 ? -1.327 -7.634 16.983 1.00 87.44 137 LEU A C 1
ATOM 1124 O O . LEU A 1 137 ? -2.032 -7.300 17.937 1.00 87.44 137 LEU A O 1
ATOM 1128 N N . PHE A 1 138 ? -0.342 -8.524 17.113 1.00 87.12 138 PHE A N 1
ATOM 1129 C CA . PHE A 1 138 ? 0.020 -9.106 18.401 1.00 87.12 138 PHE A CA 1
ATOM 1130 C C . PHE A 1 138 ? 0.474 -8.031 19.404 1.00 87.12 138 PHE A C 1
ATOM 1132 O O . PHE A 1 138 ? 0.010 -8.025 20.550 1.00 87.12 138 PHE A O 1
ATOM 1139 N N . ALA A 1 139 ? 1.322 -7.090 18.976 1.00 87.06 139 ALA A N 1
ATOM 1140 C CA . ALA A 1 139 ? 1.780 -5.973 19.801 1.00 87.06 139 ALA A CA 1
ATOM 1141 C C . ALA A 1 139 ? 0.608 -5.091 20.262 1.00 87.06 139 ALA A C 1
ATOM 1143 O O . ALA A 1 139 ? 0.454 -4.855 21.460 1.00 87.06 139 ALA A O 1
ATOM 1144 N N . LYS A 1 140 ? -0.288 -4.703 19.344 1.00 90.81 140 LYS A N 1
ATOM 1145 C CA . LYS A 1 140 ? -1.522 -3.953 19.634 1.00 90.81 140 LYS A CA 1
ATOM 1146 C C . LYS A 1 140 ? -2.351 -4.617 20.734 1.00 90.81 140 LYS A C 1
ATOM 1148 O O . LYS A 1 140 ? -2.749 -3.954 21.694 1.00 90.81 140 LYS A O 1
ATOM 1153 N N . TRP A 1 141 ? -2.637 -5.912 20.603 1.00 89.75 141 TRP A N 1
ATOM 1154 C CA . TRP A 1 141 ? -3.466 -6.631 21.577 1.00 89.75 141 TRP A CA 1
ATOM 1155 C C . TRP A 1 141 ? -2.751 -6.878 22.907 1.00 89.75 141 TRP A C 1
ATOM 1157 O O . TRP A 1 141 ? -3.395 -6.880 23.957 1.00 89.75 141 TRP A O 1
ATOM 1167 N N . THR A 1 142 ? -1.424 -6.992 22.892 1.00 89.56 142 THR A N 1
ATOM 1168 C CA . THR A 1 142 ? -0.608 -7.046 24.113 1.00 89.56 142 THR A CA 1
ATOM 1169 C C . THR A 1 142 ? -0.627 -5.710 24.857 1.00 89.56 142 THR A C 1
ATOM 1171 O O . THR A 1 142 ? -0.892 -5.676 26.057 1.00 89.56 142 THR A O 1
ATOM 1174 N N . SER A 1 143 ? -0.441 -4.584 24.165 1.00 80.75 143 SER A N 1
ATOM 1175 C CA . SER A 1 143 ? -0.568 -3.258 24.784 1.00 80.75 143 SER A CA 1
ATOM 1176 C C . SER A 1 143 ? -1.984 -3.013 25.304 1.00 80.75 143 SER A C 1
ATOM 1178 O O . SER A 1 143 ? -2.160 -2.413 26.363 1.00 80.75 143 SER A O 1
ATOM 1180 N N . ARG A 1 144 ? -3.007 -3.539 24.613 1.00 83.44 144 ARG A N 1
ATOM 1181 C CA . ARG A 1 144 ? -4.388 -3.487 25.101 1.00 83.44 144 ARG A CA 1
ATOM 1182 C C . ARG A 1 144 ? -4.573 -4.263 26.406 1.00 83.44 144 ARG A C 1
ATOM 1184 O O . ARG A 1 144 ? -5.223 -3.765 27.319 1.00 83.44 144 ARG A O 1
ATOM 1191 N N . PHE A 1 145 ? -3.981 -5.453 26.510 1.00 83.88 145 PHE A N 1
ATOM 1192 C CA . PHE A 1 145 ? -3.999 -6.265 27.731 1.00 83.88 145 PHE A CA 1
ATOM 1193 C C . PHE A 1 145 ? -3.424 -5.509 28.928 1.00 83.88 145 PHE A C 1
ATOM 1195 O O . PHE A 1 145 ? -4.050 -5.457 29.991 1.00 83.88 145 PHE A O 1
ATOM 1202 N N . ASN A 1 146 ? -2.250 -4.905 28.742 1.00 84.25 146 ASN A N 1
ATOM 1203 C CA . ASN A 1 146 ? -1.568 -4.164 29.795 1.00 84.25 146 ASN A CA 1
ATOM 1204 C C . ASN A 1 146 ? -2.387 -2.945 30.231 1.00 84.25 146 ASN A C 1
ATOM 1206 O O . ASN A 1 146 ? -2.588 -2.744 31.428 1.00 84.25 146 ASN A O 1
ATOM 1210 N N . LEU A 1 147 ? -2.941 -2.195 29.270 1.00 80.38 147 LEU A N 1
ATOM 1211 C CA . LEU A 1 147 ? -3.818 -1.061 29.549 1.00 80.38 147 LEU A CA 1
ATOM 1212 C C . LEU A 1 147 ? -5.042 -1.472 30.373 1.00 80.38 147 LEU A C 1
ATOM 1214 O O . LEU A 1 147 ? -5.295 -0.882 31.420 1.00 80.38 147 LEU A O 1
ATOM 1218 N N . ASP A 1 148 ? -5.795 -2.483 29.938 1.00 74.62 148 ASP A N 1
ATOM 1219 C CA . ASP A 1 148 ? -7.025 -2.878 30.636 1.00 74.62 148 ASP A CA 1
ATOM 1220 C C . ASP A 1 148 ? -6.737 -3.461 32.033 1.00 74.62 148 ASP A C 1
ATOM 1222 O O . ASP A 1 148 ? -7.524 -3.266 32.966 1.00 74.62 148 ASP A O 1
ATOM 1226 N N . THR A 1 149 ? -5.593 -4.129 32.207 1.00 80.19 149 THR A N 1
ATOM 1227 C CA . THR A 1 149 ? -5.128 -4.617 33.516 1.00 80.19 149 THR A CA 1
ATOM 1228 C C . THR A 1 149 ? -4.764 -3.459 34.448 1.00 80.19 149 THR A C 1
ATOM 1230 O O . THR A 1 149 ? -5.183 -3.452 35.608 1.00 80.19 149 THR A O 1
ATOM 1233 N N . GLU A 1 150 ? -4.047 -2.451 33.945 1.00 79.50 150 GLU A N 1
ATOM 1234 C CA . GLU A 1 150 ? -3.671 -1.251 34.705 1.00 79.50 150 GLU A CA 1
ATOM 1235 C C . GLU A 1 150 ? -4.905 -0.418 35.086 1.00 79.50 150 GLU A C 1
ATOM 1237 O O . GLU A 1 150 ? -5.016 0.054 36.220 1.00 79.50 150 GLU A O 1
ATOM 1242 N N . VAL A 1 151 ? -5.884 -0.294 34.179 1.00 74.69 151 VAL A N 1
ATOM 1243 C CA . VAL A 1 151 ? -7.181 0.342 34.464 1.00 74.69 151 VAL A CA 1
ATOM 1244 C C . VAL A 1 151 ? -7.896 -0.380 35.603 1.00 74.69 151 VAL A C 1
ATOM 1246 O O . VAL A 1 151 ? -8.369 0.271 36.537 1.00 74.69 151 VAL A O 1
ATOM 1249 N N . ASP A 1 152 ? -7.988 -1.711 35.558 1.00 75.00 152 ASP A N 1
ATOM 1250 C CA . ASP A 1 152 ? -8.673 -2.476 36.604 1.00 75.00 152 ASP A CA 1
ATOM 1251 C C . ASP A 1 152 ? -7.954 -2.351 37.957 1.00 75.00 152 ASP A C 1
ATOM 1253 O O . ASP A 1 152 ? -8.600 -2.126 38.986 1.00 75.00 152 ASP A O 1
ATOM 1257 N N . PHE A 1 153 ? -6.619 -2.400 37.962 1.00 80.06 153 PHE A N 1
ATOM 1258 C CA . PHE A 1 153 ? -5.816 -2.163 39.161 1.00 80.06 153 PHE A CA 1
ATOM 1259 C C . PHE A 1 153 ? -6.046 -0.762 39.743 1.00 80.06 153 PHE A C 1
ATOM 1261 O O . PHE A 1 153 ? -6.311 -0.623 40.945 1.00 80.06 153 PHE A O 1
ATOM 1268 N N . TYR A 1 154 ? -6.011 0.273 38.899 1.00 75.31 154 TYR A N 1
ATOM 1269 C CA . TYR A 1 154 ? -6.276 1.648 39.314 1.00 75.31 154 TYR A CA 1
ATOM 1270 C C . TYR A 1 154 ? -7.684 1.795 39.896 1.00 75.31 154 TYR A C 1
ATOM 1272 O O . TYR A 1 154 ? -7.844 2.346 40.983 1.00 75.31 154 TYR A O 1
ATOM 1280 N N . LEU A 1 155 ? -8.707 1.241 39.238 1.00 69.50 155 LEU A N 1
ATOM 1281 C CA . LEU A 1 155 ? -10.090 1.310 39.715 1.00 69.50 155 LEU A CA 1
ATOM 1282 C C . LEU A 1 155 ? -10.290 0.570 41.042 1.00 69.50 155 LEU A C 1
ATOM 1284 O O . LEU A 1 155 ? -11.042 1.047 41.895 1.00 69.50 155 LEU A O 1
ATOM 1288 N N . ARG A 1 156 ? -9.639 -0.582 41.248 1.00 71.94 156 ARG A N 1
ATOM 1289 C CA . ARG A 1 156 ? -9.671 -1.300 42.534 1.00 71.94 156 ARG A CA 1
ATOM 1290 C C . ARG A 1 156 ? -9.009 -0.490 43.640 1.00 71.94 156 ARG A C 1
ATOM 1292 O O . ARG A 1 156 ? -9.599 -0.355 44.709 1.00 71.94 156 ARG A O 1
ATOM 1299 N N . THR A 1 157 ? -7.834 0.069 43.365 1.00 71.94 157 THR A N 1
ATOM 1300 C CA . THR A 1 157 ? -7.085 0.892 44.320 1.00 71.94 157 THR A CA 1
ATOM 1301 C C . THR A 1 157 ? -7.877 2.147 44.673 1.00 71.94 157 THR A C 1
ATOM 1303 O O . THR A 1 157 ? -8.125 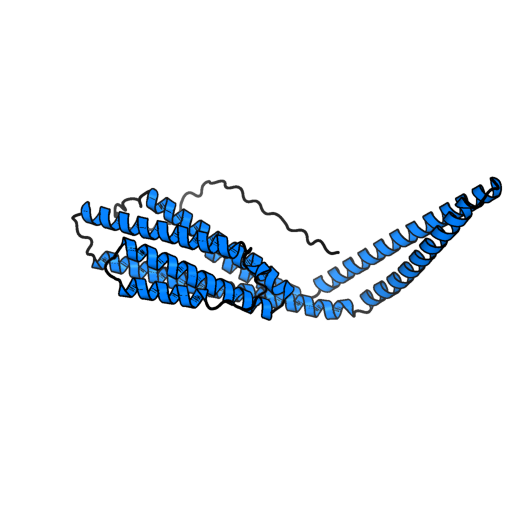2.390 45.848 1.00 71.94 157 THR A O 1
ATOM 1306 N N . TYR A 1 158 ? -8.398 2.866 43.675 1.00 67.50 158 TYR A N 1
ATOM 1307 C CA . TYR A 1 158 ? -9.243 4.048 43.858 1.00 67.50 158 TYR A CA 1
ATOM 1308 C C . TYR A 1 158 ? -10.488 3.750 44.704 1.00 67.50 158 TYR A C 1
ATOM 1310 O O . TYR A 1 158 ? -10.831 4.522 45.594 1.00 67.50 158 TYR A O 1
ATOM 1318 N N . ARG A 1 159 ? -11.154 2.606 44.487 1.00 62.69 159 ARG A N 1
ATOM 1319 C CA . ARG A 1 159 ? -12.302 2.173 45.309 1.00 62.69 159 ARG A CA 1
ATOM 1320 C C . ARG A 1 159 ? -11.929 1.859 46.760 1.00 62.69 159 ARG A C 1
ATOM 1322 O O . ARG A 1 159 ? -12.799 1.930 47.622 1.00 62.69 159 ARG A O 1
ATOM 1329 N N . GLN A 1 160 ? -10.684 1.468 47.025 1.00 63.47 160 GLN A N 1
ATOM 1330 C CA . GLN A 1 160 ? -10.192 1.170 48.373 1.00 63.47 160 GLN A CA 1
ATOM 1331 C C . GLN A 1 160 ? -9.737 2.434 49.114 1.00 63.47 160 GLN A C 1
ATOM 1333 O O . GLN A 1 160 ? -9.938 2.519 50.323 1.00 63.47 160 GLN A O 1
ATOM 1338 N N . THR A 1 161 ? -9.158 3.414 48.411 1.00 59.78 161 THR A N 1
ATOM 1339 C CA . THR A 1 161 ? -8.671 4.672 49.003 1.00 59.78 161 THR A CA 1
ATOM 1340 C C . THR A 1 161 ? -9.729 5.771 49.083 1.00 59.78 161 THR A C 1
ATOM 1342 O O . THR A 1 161 ? -9.731 6.522 50.055 1.00 59.78 161 THR A O 1
ATOM 1345 N N . ASN A 1 162 ? -10.664 5.851 48.133 1.00 52.19 162 ASN A N 1
ATOM 1346 C CA . ASN A 1 162 ? -11.746 6.836 48.135 1.00 52.19 162 ASN A CA 1
ATOM 1347 C C . ASN A 1 162 ? -13.069 6.197 48.578 1.00 52.19 162 ASN A C 1
ATOM 1349 O O . ASN A 1 162 ? -13.901 5.781 47.774 1.00 52.19 162 ASN A O 1
ATOM 1353 N N . SER A 1 163 ? -13.293 6.169 49.895 1.00 47.41 163 SER A N 1
ATOM 1354 C CA . SER A 1 163 ? -14.576 5.798 50.514 1.00 47.41 163 SER A CA 1
ATOM 1355 C C . SER A 1 163 ? -15.689 6.842 50.311 1.00 47.41 163 SER A C 1
ATOM 1357 O O . SER A 1 163 ? -16.818 6.633 50.754 1.00 47.41 163 SER A O 1
ATOM 1359 N N . GLN A 1 164 ? -15.419 7.941 49.594 1.00 50.62 164 GLN A N 1
ATOM 1360 C CA . GLN A 1 164 ? -16.450 8.841 49.082 1.00 50.62 164 GLN A CA 1
ATOM 1361 C C . GLN A 1 164 ? -16.947 8.339 47.723 1.00 50.62 164 GLN A C 1
ATOM 1363 O O . GLN A 1 164 ? -16.328 8.527 46.679 1.00 50.62 164 GLN A O 1
ATOM 1368 N N . GLN A 1 165 ? -18.092 7.661 47.769 1.00 47.72 165 GLN A N 1
ATOM 1369 C CA . GLN A 1 165 ? -18.819 7.138 46.619 1.00 47.72 165 GLN A CA 1
ATOM 1370 C C . GLN A 1 165 ? -19.137 8.246 45.594 1.00 47.72 165 GLN A C 1
ATOM 1372 O O . GLN A 1 165 ? -20.184 8.881 45.680 1.00 47.72 165 GLN A O 1
ATOM 1377 N N . LYS A 1 166 ? -18.334 8.377 44.528 1.00 52.22 166 LYS A N 1
ATOM 1378 C CA . LYS A 1 166 ? -18.965 8.481 43.201 1.00 52.22 166 LYS A CA 1
ATOM 1379 C C . LYS A 1 166 ? -19.692 7.164 43.001 1.00 52.22 166 LYS A C 1
ATOM 1381 O O . LYS A 1 166 ? -19.088 6.096 43.148 1.00 52.22 166 LYS A O 1
ATOM 1386 N N . SER A 1 167 ? -21.003 7.206 42.794 1.00 56.28 167 SER A N 1
ATOM 1387 C CA . SER A 1 167 ? -21.765 5.959 42.780 1.00 56.28 167 SER A CA 1
ATOM 1388 C C . SER A 1 167 ? -21.241 5.067 41.646 1.00 56.28 167 SER A C 1
ATOM 1390 O O . SER A 1 167 ? -20.893 5.547 40.568 1.00 56.28 167 SER A O 1
ATOM 1392 N N . MET A 1 168 ? -21.198 3.747 41.851 1.00 52.69 168 MET A N 1
ATOM 1393 C CA . MET A 1 168 ? -20.849 2.780 40.793 1.00 52.69 168 MET A CA 1
ATOM 1394 C C . MET A 1 168 ? -21.659 3.021 39.502 1.00 52.69 168 MET A C 1
ATOM 1396 O O . MET A 1 168 ? -21.224 2.678 38.404 1.00 52.69 168 MET A O 1
ATOM 1400 N N . HIS A 1 169 ? -22.842 3.623 39.643 1.00 59.84 169 HIS A N 1
ATOM 1401 C CA . HIS A 1 169 ? -23.701 4.041 38.551 1.00 59.84 169 HIS A CA 1
ATOM 1402 C C . HIS A 1 169 ? -23.089 5.168 37.700 1.00 59.84 169 HIS A C 1
ATOM 1404 O O . HIS A 1 169 ? -23.113 5.063 36.478 1.00 59.84 169 HIS A O 1
ATOM 1410 N N . GLU A 1 170 ? -22.471 6.184 38.308 1.00 52.66 170 GLU A N 1
ATOM 1411 C CA . GLU A 1 170 ? -21.807 7.290 37.595 1.00 52.66 170 GLU A CA 1
ATOM 1412 C C . GLU A 1 170 ? -20.569 6.818 36.827 1.00 52.66 170 GLU A C 1
ATOM 1414 O O . GLU A 1 170 ? -20.377 7.187 35.670 1.00 52.66 170 GLU A O 1
ATOM 1419 N N . ILE A 1 171 ? -19.763 5.933 37.424 1.00 53.28 171 ILE A N 1
ATOM 1420 C CA . ILE A 1 171 ? -18.593 5.346 36.751 1.00 53.28 171 ILE A CA 1
ATOM 1421 C C . ILE A 1 171 ? -19.038 4.503 35.549 1.00 53.28 171 ILE A C 1
ATOM 1423 O O . ILE A 1 171 ? -18.503 4.658 34.454 1.00 53.28 171 ILE A O 1
ATOM 1427 N N . LYS A 1 172 ? -20.060 3.651 35.718 1.00 55.44 172 LYS A N 1
ATOM 1428 C CA . LYS A 1 172 ? -20.635 2.871 34.608 1.00 55.44 172 LYS A CA 1
ATOM 1429 C C . LYS A 1 172 ? -21.228 3.762 33.516 1.00 55.44 172 LYS A C 1
ATOM 1431 O O . LYS A 1 172 ? -21.098 3.432 32.342 1.00 55.44 172 LYS A O 1
ATOM 1436 N N . ALA A 1 173 ? -21.866 4.873 33.882 1.00 59.62 173 ALA A N 1
ATOM 1437 C CA . ALA A 1 173 ? -22.414 5.823 32.920 1.00 59.62 173 ALA A CA 1
ATOM 1438 C C . ALA A 1 173 ? -21.308 6.507 32.101 1.00 59.62 173 ALA A C 1
ATOM 1440 O O . ALA A 1 173 ? -21.441 6.609 30.883 1.00 59.62 173 ALA A O 1
ATOM 1441 N N . ASN A 1 174 ? -20.201 6.903 32.738 1.00 52.91 174 ASN A N 1
ATOM 1442 C CA . ASN A 1 174 ? -19.050 7.493 32.050 1.00 52.91 174 ASN A CA 1
ATOM 1443 C C . ASN A 1 174 ? -18.354 6.488 31.125 1.00 52.91 174 ASN A C 1
ATOM 1445 O O . ASN A 1 174 ? -18.080 6.823 29.977 1.00 52.91 174 ASN A O 1
ATOM 1449 N N . PHE A 1 175 ? -18.147 5.244 31.573 1.00 56.06 175 PHE A N 1
ATOM 1450 C CA . PHE A 1 175 ? -17.605 4.181 30.718 1.00 56.06 175 PHE A CA 1
ATOM 1451 C C . PHE A 1 175 ? -18.499 3.905 29.509 1.00 56.06 175 PHE A C 1
ATOM 1453 O O . PHE A 1 175 ? -18.007 3.838 28.389 1.00 56.06 175 PHE A O 1
ATOM 1460 N N . LYS A 1 176 ? -19.818 3.810 29.713 1.00 58.12 176 LYS A N 1
ATOM 1461 C CA . LYS A 1 176 ? -20.774 3.597 28.620 1.00 58.12 176 LYS A CA 1
ATOM 1462 C C . LYS A 1 176 ? -20.779 4.761 27.624 1.00 58.12 176 LYS A C 1
ATOM 1464 O O . LYS A 1 176 ? -20.929 4.533 26.429 1.00 58.12 176 LYS A O 1
ATOM 1469 N N . ARG A 1 177 ? -20.612 6.000 28.098 1.00 63.34 177 ARG A N 1
ATOM 1470 C CA . ARG A 1 177 ? -20.495 7.180 27.231 1.00 63.34 177 ARG A CA 1
ATOM 1471 C C . ARG A 1 177 ? -19.199 7.144 26.416 1.00 63.34 177 ARG A C 1
ATOM 1473 O O . ARG A 1 177 ? -19.264 7.295 25.204 1.00 63.34 177 ARG A O 1
ATOM 1480 N N . ALA A 1 178 ? -18.065 6.850 27.051 1.00 55.62 178 ALA A N 1
ATOM 1481 C CA . ALA A 1 178 ? -16.779 6.712 26.368 1.00 55.62 178 ALA A CA 1
ATOM 1482 C C . ALA A 1 178 ? -16.782 5.562 25.340 1.00 55.62 178 ALA A C 1
ATOM 1484 O O . ALA A 1 178 ? -16.248 5.700 24.245 1.00 55.62 178 ALA A O 1
ATOM 1485 N N . GLU A 1 179 ? -17.432 4.439 25.654 1.00 54.84 179 GLU A N 1
ATOM 1486 C CA . GLU A 1 179 ? -17.621 3.316 24.726 1.00 54.84 179 GLU A CA 1
ATOM 1487 C C . GLU A 1 179 ? -18.478 3.721 23.514 1.00 54.84 179 GLU A C 1
ATOM 1489 O O . GLU A 1 179 ? -18.151 3.393 22.373 1.00 54.84 179 GLU A O 1
ATOM 1494 N N . GLN A 1 180 ? -19.548 4.491 23.735 1.00 71.38 180 GLN A N 1
ATOM 1495 C CA . GLN A 1 180 ? -20.371 5.041 22.655 1.00 71.38 180 GLN A CA 1
ATOM 1496 C C . GLN A 1 180 ? -19.589 6.021 21.773 1.00 71.38 180 GLN A C 1
ATOM 1498 O O . GLN A 1 180 ? -19.665 5.915 20.549 1.00 71.38 180 GLN A O 1
ATOM 1503 N N . GLU A 1 181 ? -18.823 6.933 22.373 1.00 68.69 181 GLU A N 1
ATOM 1504 C CA . GLU A 1 181 ? -17.949 7.874 21.662 1.00 68.69 181 GLU A CA 1
ATOM 1505 C C . GLU A 1 181 ? -16.892 7.126 20.836 1.00 68.69 181 GLU A C 1
ATOM 1507 O O . GLU A 1 181 ? -16.725 7.408 19.649 1.00 68.69 181 GLU A O 1
ATOM 1512 N N . TYR A 1 182 ? -16.265 6.092 21.406 1.00 68.31 182 TYR A N 1
ATOM 1513 C CA . TYR A 1 182 ? -15.329 5.222 20.694 1.00 68.31 182 TYR A CA 1
ATOM 1514 C C . TYR A 1 182 ? -15.978 4.532 19.491 1.00 68.31 182 TYR A C 1
ATOM 1516 O O . TYR A 1 182 ? -15.418 4.541 18.395 1.00 68.31 182 TYR A O 1
ATOM 1524 N N . HIS A 1 183 ? -17.161 3.935 19.657 1.00 64.75 183 HIS A N 1
ATOM 1525 C CA . HIS A 1 183 ? -17.846 3.263 18.551 1.00 64.75 183 HIS A CA 1
ATOM 1526 C C . HIS A 1 183 ? -18.232 4.230 17.432 1.00 64.75 183 HIS A C 1
ATOM 1528 O O . HIS A 1 183 ? -18.110 3.877 16.257 1.00 64.75 183 HIS A O 1
ATOM 1534 N N . GLN A 1 184 ? -18.665 5.442 17.782 1.00 72.69 184 GLN A N 1
ATOM 1535 C CA . GLN A 1 184 ? -18.968 6.491 16.811 1.00 72.69 184 GLN A CA 1
ATOM 1536 C C . GLN A 1 184 ? -17.712 6.938 16.064 1.00 72.69 184 GLN A C 1
ATOM 1538 O O . GLN A 1 184 ? -17.734 7.008 14.834 1.00 72.69 184 GLN A O 1
ATOM 1543 N N . LEU A 1 185 ? -16.610 7.173 16.782 1.00 70.06 185 LEU A N 1
ATOM 1544 C CA . LEU A 1 185 ? -15.340 7.566 16.181 1.00 70.06 185 LEU A CA 1
ATOM 1545 C C . LEU A 1 185 ? -14.807 6.461 15.263 1.00 70.06 185 LEU A C 1
ATOM 1547 O O . LEU A 1 185 ? -14.528 6.717 14.098 1.00 70.06 185 LEU A O 1
ATOM 1551 N N . LYS A 1 186 ? -14.804 5.205 15.722 1.00 68.94 186 LYS A N 1
ATOM 1552 C CA . LYS A 1 186 ? -14.421 4.033 14.918 1.00 68.94 186 LYS A CA 1
ATOM 1553 C C . LYS A 1 186 ? -15.258 3.905 13.645 1.00 68.94 186 LYS A C 1
ATOM 1555 O O . LYS A 1 186 ? -14.712 3.643 12.576 1.00 68.94 186 LYS A O 1
ATOM 1560 N N . ALA A 1 187 ? -16.579 4.070 13.741 1.00 72.44 187 ALA A N 1
ATOM 1561 C CA . ALA A 1 187 ? -17.463 4.013 12.579 1.00 72.44 187 ALA A CA 1
ATOM 1562 C C . ALA A 1 187 ? -17.167 5.149 11.588 1.00 72.44 187 ALA A C 1
ATOM 1564 O O . ALA A 1 187 ? -17.094 4.904 10.383 1.00 72.44 187 ALA A O 1
ATOM 1565 N N . LYS A 1 188 ? -16.939 6.368 12.093 1.00 74.00 188 LYS A N 1
ATOM 1566 C CA . LYS A 1 188 ? -16.561 7.533 11.286 1.00 74.00 188 LYS A CA 1
ATOM 1567 C C . LYS A 1 188 ? -15.226 7.306 10.572 1.00 74.00 188 LYS A C 1
ATOM 1569 O O . LYS A 1 188 ? -15.168 7.467 9.357 1.00 74.00 188 LYS A O 1
ATOM 1574 N N . THR A 1 189 ? -14.193 6.870 11.288 1.00 66.31 189 THR A N 1
ATOM 1575 C CA . THR A 1 189 ? -12.861 6.591 10.733 1.00 66.31 189 THR A CA 1
ATOM 1576 C C . THR A 1 189 ? -12.907 5.481 9.682 1.00 66.31 189 THR A C 1
ATOM 1578 O O . THR A 1 189 ? -12.323 5.631 8.614 1.00 66.31 189 THR A O 1
ATOM 1581 N N . ASN A 1 190 ? -13.658 4.399 9.921 1.00 63.84 190 ASN A N 1
ATOM 1582 C CA . ASN A 1 190 ? -13.838 3.332 8.929 1.00 63.84 190 ASN A CA 1
ATOM 1583 C C . ASN A 1 190 ? -14.552 3.820 7.661 1.00 63.84 190 ASN A C 1
ATOM 1585 O O . ASN A 1 190 ? -14.230 3.371 6.563 1.00 63.84 190 ASN A O 1
ATOM 1589 N N . ASN A 1 191 ? -15.523 4.724 7.802 1.00 79.69 191 ASN A N 1
ATOM 1590 C CA . ASN A 1 191 ? -16.203 5.317 6.656 1.00 79.69 191 ASN A CA 1
ATOM 1591 C C . ASN A 1 191 ? -15.259 6.224 5.852 1.00 79.69 191 ASN A C 1
ATOM 1593 O O . ASN A 1 191 ? -15.183 6.094 4.635 1.00 79.69 191 ASN A O 1
ATOM 1597 N N . LEU A 1 192 ? -14.497 7.091 6.529 1.00 69.19 192 LEU A N 1
ATOM 1598 C CA . LEU A 1 192 ? -13.491 7.946 5.889 1.00 69.19 192 LEU A CA 1
ATOM 1599 C C . LEU A 1 192 ? -12.427 7.120 5.165 1.00 69.19 192 LEU A C 1
ATOM 1601 O O . LEU A 1 192 ? -12.082 7.423 4.027 1.00 69.19 192 LEU A O 1
ATOM 1605 N N . LEU A 1 193 ? -11.983 6.020 5.773 1.00 65.06 193 LEU A N 1
ATOM 1606 C CA . LEU A 1 193 ? -11.078 5.085 5.123 1.00 65.06 193 LEU A CA 1
ATOM 1607 C C . LEU A 1 193 ? -11.675 4.501 3.839 1.00 65.06 193 LEU A C 1
ATOM 1609 O O . LEU A 1 193 ? -11.015 4.468 2.803 1.00 65.06 193 LEU A O 1
ATOM 1613 N N . ALA A 1 194 ? -12.908 3.995 3.904 1.00 66.31 194 ALA A N 1
ATOM 1614 C CA . ALA A 1 194 ? -13.557 3.393 2.744 1.00 66.31 194 ALA A CA 1
ATOM 1615 C C . ALA A 1 194 ? -13.683 4.401 1.589 1.00 66.31 194 ALA A C 1
ATOM 1617 O O . ALA A 1 194 ? -13.448 4.044 0.434 1.00 66.31 194 ALA A O 1
ATOM 1618 N N . LEU A 1 195 ? -13.991 5.663 1.908 1.00 71.69 195 LEU A N 1
ATOM 1619 C CA . LEU A 1 195 ? -14.024 6.759 0.941 1.00 71.69 195 LEU A CA 1
ATOM 1620 C C . LEU A 1 195 ? -12.641 7.029 0.337 1.00 71.69 195 LEU A C 1
ATOM 1622 O O . LEU A 1 195 ? -12.532 7.138 -0.882 1.00 71.69 195 LEU A O 1
ATOM 1626 N N . ALA A 1 196 ? -11.592 7.065 1.158 1.00 58.81 196 ALA A N 1
ATOM 1627 C CA . ALA A 1 196 ? -10.221 7.290 0.710 1.00 58.81 196 ALA A CA 1
ATOM 1628 C C . ALA A 1 196 ? -9.719 6.174 -0.224 1.00 58.81 196 ALA A C 1
ATOM 1630 O O . ALA A 1 196 ? -9.197 6.450 -1.306 1.00 58.81 196 ALA A O 1
ATOM 1631 N N . VAL A 1 197 ? -9.978 4.910 0.128 1.00 63.91 197 VAL A N 1
ATOM 1632 C CA . VAL A 1 197 ? -9.665 3.748 -0.723 1.00 63.91 197 VAL A CA 1
ATOM 1633 C C . VAL A 1 197 ? -10.422 3.822 -2.047 1.00 63.91 197 VAL A C 1
ATOM 1635 O O . VAL A 1 197 ? -9.831 3.649 -3.111 1.00 63.91 197 VAL A O 1
ATOM 1638 N N . GLN A 1 198 ? -11.727 4.103 -2.012 1.00 69.50 198 GLN A N 1
ATOM 1639 C CA . GLN A 1 198 ? -12.532 4.178 -3.229 1.00 69.50 198 GLN A CA 1
ATOM 1640 C C . GLN A 1 198 ? -12.092 5.331 -4.142 1.00 69.50 198 GLN A C 1
ATOM 1642 O O . GLN A 1 198 ? -12.069 5.169 -5.363 1.00 69.50 198 GLN A O 1
ATOM 1647 N N . ALA A 1 199 ? -11.736 6.482 -3.571 1.00 63.25 199 ALA A N 1
ATOM 1648 C CA . ALA A 1 199 ? -11.231 7.625 -4.322 1.00 63.25 199 ALA A CA 1
ATOM 1649 C C . ALA A 1 199 ? -9.874 7.315 -4.975 1.00 63.25 199 ALA A C 1
ATOM 1651 O O . ALA A 1 199 ? -9.695 7.592 -6.162 1.00 63.25 199 ALA A O 1
ATOM 1652 N N . SER A 1 200 ? -8.974 6.636 -4.257 1.00 59.34 200 SER A N 1
ATOM 1653 C CA . SER A 1 200 ? -7.691 6.171 -4.797 1.00 59.34 200 SER A CA 1
ATOM 1654 C C . SER A 1 200 ? -7.870 5.178 -5.953 1.00 59.34 200 SER A C 1
ATOM 1656 O O . SER A 1 200 ? -7.279 5.354 -7.020 1.00 59.34 200 SER A O 1
ATOM 1658 N N . LEU A 1 201 ? -8.768 4.194 -5.807 1.00 67.19 201 LEU A N 1
ATOM 1659 C CA . LEU A 1 201 ? -9.108 3.258 -6.887 1.00 67.19 201 LEU A CA 1
ATOM 1660 C C . LEU A 1 201 ? -9.674 3.976 -8.119 1.00 67.19 201 LEU A C 1
ATOM 1662 O O . LEU A 1 201 ? -9.347 3.621 -9.248 1.00 67.19 201 LEU A O 1
ATOM 1666 N N . ASN A 1 202 ? -10.514 4.993 -7.918 1.00 69.94 202 ASN A N 1
ATOM 1667 C CA . ASN A 1 202 ? -11.065 5.779 -9.020 1.00 69.94 202 ASN A CA 1
ATOM 1668 C C . ASN A 1 202 ? -9.986 6.603 -9.737 1.00 69.94 202 ASN A C 1
ATOM 1670 O O . ASN A 1 202 ? -10.024 6.690 -10.960 1.00 69.94 202 ASN A O 1
ATOM 1674 N N . SER A 1 203 ? -9.031 7.172 -8.994 1.00 69.88 203 SER A N 1
ATOM 1675 C CA . SER A 1 203 ? -7.864 7.865 -9.554 1.00 69.88 203 SER A CA 1
ATOM 1676 C C . SER A 1 203 ? -7.011 6.927 -10.401 1.00 69.88 203 SER A C 1
ATOM 1678 O O . SER A 1 203 ? -6.725 7.223 -11.560 1.00 69.88 203 SER A O 1
ATOM 1680 N N . ARG A 1 204 ? -6.711 5.732 -9.883 1.00 69.25 204 ARG A N 1
ATOM 1681 C CA . ARG A 1 204 ? -5.955 4.723 -10.630 1.00 69.25 204 ARG A CA 1
ATOM 1682 C C . ARG A 1 204 ? -6.675 4.259 -11.894 1.00 69.25 204 ARG A C 1
ATOM 1684 O O . ARG A 1 204 ? -6.066 4.227 -12.953 1.00 69.25 204 ARG A O 1
ATOM 1691 N N . ASN A 1 205 ? -7.976 3.987 -11.813 1.00 74.38 205 ASN A N 1
ATOM 1692 C CA . ASN A 1 205 ? -8.759 3.626 -12.996 1.00 74.38 205 ASN A CA 1
ATOM 1693 C C . ASN A 1 205 ? -8.761 4.743 -14.054 1.00 74.38 205 ASN A C 1
ATOM 1695 O O . ASN A 1 205 ? -8.744 4.444 -15.244 1.00 74.38 205 ASN A O 1
ATOM 1699 N N . ALA A 1 206 ? -8.792 6.017 -13.647 1.00 73.12 206 ALA A N 1
ATOM 1700 C CA . ALA A 1 206 ? -8.715 7.140 -14.582 1.00 73.12 206 ALA A CA 1
ATOM 1701 C C . ALA A 1 206 ? -7.353 7.189 -15.294 1.00 73.12 206 ALA A C 1
ATOM 1703 O O . ALA A 1 206 ? -7.310 7.354 -16.511 1.00 73.12 206 ALA A O 1
ATOM 1704 N N . ILE A 1 207 ? -6.263 6.962 -14.553 1.00 72.56 207 ILE A N 1
ATOM 1705 C CA . ILE A 1 207 ? -4.903 6.830 -15.098 1.00 72.56 207 ILE A CA 1
ATOM 1706 C C . ILE A 1 207 ? -4.827 5.662 -16.089 1.00 72.56 207 ILE A C 1
ATOM 1708 O O . ILE A 1 207 ? -4.332 5.849 -17.195 1.00 72.56 207 ILE A O 1
ATOM 1712 N N . ASP A 1 208 ? -5.358 4.488 -15.738 1.00 74.31 208 ASP A N 1
ATOM 1713 C CA . ASP A 1 208 ? -5.336 3.305 -16.610 1.00 74.31 208 ASP A CA 1
ATOM 1714 C C . ASP A 1 208 ? -6.128 3.549 -17.909 1.00 74.31 208 ASP A C 1
ATOM 1716 O O . ASP A 1 208 ? -5.665 3.233 -19.004 1.00 74.31 208 ASP A O 1
ATOM 1720 N N . VAL A 1 209 ? -7.308 4.172 -17.819 1.00 80.25 209 VAL A N 1
ATOM 1721 C CA . VAL A 1 209 ? -8.118 4.527 -18.999 1.00 80.25 209 VAL A CA 1
ATOM 1722 C C . VAL A 1 209 ? -7.411 5.560 -19.875 1.00 80.25 209 VAL A C 1
ATOM 1724 O O . VAL A 1 209 ? -7.474 5.467 -21.103 1.00 80.25 209 VAL A O 1
ATOM 1727 N N . ALA A 1 210 ? -6.754 6.550 -19.276 1.00 80.44 210 ALA A N 1
ATOM 1728 C CA . ALA A 1 210 ? -5.980 7.534 -20.020 1.00 80.44 210 ALA A CA 1
ATOM 1729 C C . ALA A 1 210 ? -4.753 6.903 -20.686 1.00 80.44 210 ALA A C 1
ATOM 1731 O O . ALA A 1 210 ? -4.493 7.173 -21.857 1.00 80.44 210 ALA A O 1
ATOM 1732 N N . TRP A 1 211 ? -4.065 5.988 -19.998 1.00 79.12 211 TRP A N 1
ATOM 1733 C CA . TRP A 1 211 ? -2.957 5.221 -20.560 1.00 79.12 211 TRP A CA 1
ATOM 1734 C C . TRP A 1 211 ? -3.369 4.456 -21.817 1.00 79.12 211 TRP A C 1
ATOM 1736 O O . TRP A 1 211 ? -2.698 4.555 -22.842 1.00 79.12 211 TRP A O 1
ATOM 1746 N N . GLU A 1 212 ? -4.512 3.765 -21.783 1.00 82.00 212 GLU A N 1
ATOM 1747 C CA . GLU A 1 212 ? -5.039 3.053 -22.953 1.00 82.00 212 GLU A CA 1
ATOM 1748 C C . GLU A 1 212 ? -5.306 3.979 -24.151 1.00 82.00 212 GLU A C 1
ATOM 1750 O O . GLU A 1 212 ? -5.183 3.550 -25.299 1.00 82.00 212 GLU A O 1
ATOM 1755 N N . LYS A 1 213 ? -5.642 5.253 -23.915 1.00 82.62 213 LYS A N 1
ATOM 1756 C CA . LYS A 1 213 ? -5.799 6.248 -24.989 1.00 82.62 213 LYS A CA 1
ATOM 1757 C C . LYS A 1 213 ? -4.448 6.743 -25.498 1.00 82.62 213 LYS A C 1
ATOM 1759 O O . LYS A 1 213 ? -4.247 6.824 -26.706 1.00 82.62 213 LYS A O 1
ATOM 1764 N N . VAL A 1 214 ? -3.536 7.074 -24.586 1.00 81.75 214 VAL A N 1
ATOM 1765 C CA . VAL A 1 214 ? -2.239 7.685 -24.908 1.00 81.75 214 VAL A CA 1
ATOM 1766 C C . VAL A 1 214 ? -1.320 6.700 -25.620 1.00 81.75 214 VAL A C 1
ATOM 1768 O O . VAL A 1 214 ? -0.729 7.063 -26.637 1.00 81.75 214 VAL A O 1
ATOM 1771 N N . LYS A 1 215 ? -1.251 5.445 -25.162 1.00 79.69 215 LYS A N 1
ATOM 1772 C CA . LYS A 1 215 ? -0.395 4.418 -25.780 1.00 79.69 215 LYS A CA 1
ATOM 1773 C C . LYS A 1 215 ? -0.785 4.103 -27.228 1.00 79.69 215 LYS A C 1
ATOM 1775 O O . LYS A 1 215 ? 0.058 3.740 -28.028 1.00 79.69 215 LYS A O 1
ATOM 1780 N N . ASN A 1 216 ? -2.064 4.275 -27.565 1.00 80.44 216 ASN A N 1
ATOM 1781 C CA . ASN A 1 216 ? -2.591 4.068 -28.914 1.00 80.44 216 ASN A CA 1
ATOM 1782 C C . ASN A 1 216 ? -2.660 5.376 -29.722 1.00 80.44 216 ASN A C 1
ATOM 1784 O O . ASN A 1 216 ? -3.266 5.415 -30.795 1.00 80.44 216 ASN A O 1
ATOM 1788 N N . SER A 1 217 ? -2.105 6.473 -29.202 1.00 82.94 217 SER A N 1
ATOM 1789 C CA . SER A 1 217 ? -2.073 7.737 -29.927 1.00 82.94 217 SER A CA 1
ATOM 1790 C C . SER A 1 217 ? -1.055 7.669 -31.061 1.00 82.94 217 SER A C 1
ATOM 1792 O O . SER A 1 217 ? 0.024 7.096 -30.919 1.00 82.94 217 SER A O 1
ATOM 1794 N N . SER A 1 218 ? -1.368 8.316 -32.184 1.00 81.12 218 SER A N 1
ATOM 1795 C CA . SER A 1 218 ? -0.470 8.360 -33.343 1.00 81.12 218 SER A CA 1
ATOM 1796 C C . SER A 1 218 ? 0.897 8.969 -33.019 1.00 81.12 218 SER A C 1
ATOM 1798 O O . SER A 1 218 ? 1.877 8.628 -33.662 1.00 81.12 218 SER A O 1
ATOM 1800 N N . ALA A 1 219 ? 0.967 9.866 -32.030 1.00 79.88 219 ALA A N 1
ATOM 1801 C CA . ALA A 1 219 ? 2.220 10.477 -31.597 1.00 79.88 219 ALA A CA 1
ATOM 1802 C C . ALA A 1 219 ? 3.120 9.486 -30.844 1.00 79.88 219 ALA A C 1
ATOM 1804 O O . ALA A 1 219 ? 4.321 9.474 -31.071 1.00 79.88 219 ALA A O 1
ATOM 1805 N N . VAL A 1 220 ? 2.548 8.649 -29.970 1.00 83.56 220 VAL A N 1
ATOM 1806 C CA . VAL A 1 220 ? 3.311 7.644 -29.212 1.00 83.56 220 VAL A CA 1
ATOM 1807 C C . VAL A 1 220 ? 3.716 6.473 -30.102 1.00 83.56 220 VAL A C 1
ATOM 1809 O O . VAL A 1 220 ? 4.859 6.037 -30.018 1.00 83.56 220 VAL A O 1
ATOM 1812 N N . LEU A 1 221 ? 2.823 6.023 -30.988 1.00 84.62 221 LEU A N 1
ATOM 1813 C CA . LEU A 1 221 ? 3.128 4.959 -31.949 1.00 84.62 221 LEU A CA 1
ATOM 1814 C C . LEU A 1 221 ? 4.251 5.360 -32.913 1.00 84.62 221 LEU A C 1
ATOM 1816 O O . LEU A 1 221 ? 5.120 4.548 -33.182 1.00 84.62 221 LEU A O 1
ATOM 1820 N N . ALA A 1 222 ? 4.296 6.621 -33.359 1.00 84.88 222 ALA A N 1
ATOM 1821 C CA . ALA A 1 222 ? 5.392 7.104 -34.201 1.00 84.88 222 ALA A CA 1
ATOM 1822 C C . ALA A 1 222 ? 6.760 7.004 -33.501 1.00 84.88 222 ALA A C 1
ATOM 1824 O O . ALA A 1 222 ? 7.734 6.608 -34.127 1.00 84.88 222 ALA A O 1
ATOM 1825 N N . PHE A 1 223 ? 6.832 7.305 -32.197 1.00 86.19 223 PHE A N 1
ATOM 1826 C CA . PHE A 1 223 ? 8.062 7.080 -31.433 1.00 86.19 223 PHE A CA 1
ATOM 1827 C C . PHE A 1 223 ? 8.392 5.592 -31.287 1.00 86.19 223 PHE A C 1
ATOM 1829 O O . PHE A 1 223 ? 9.564 5.250 -31.267 1.00 86.19 223 PHE A O 1
ATOM 1836 N N . GLU A 1 224 ? 7.394 4.715 -31.146 1.00 86.50 224 GLU A N 1
ATOM 1837 C CA . GLU A 1 224 ? 7.628 3.266 -31.058 1.00 86.50 224 GLU A CA 1
ATOM 1838 C C . GLU A 1 224 ? 8.165 2.688 -32.365 1.00 86.50 224 GLU A C 1
ATOM 1840 O O . GLU A 1 224 ? 9.109 1.906 -32.315 1.00 86.50 224 GLU A O 1
ATOM 1845 N N . ASP A 1 225 ? 7.621 3.118 -33.503 1.00 89.25 225 ASP A N 1
ATOM 1846 C CA . ASP A 1 225 ? 8.116 2.732 -34.824 1.00 89.25 225 ASP A CA 1
ATOM 1847 C C . ASP A 1 225 ? 9.558 3.231 -35.028 1.00 89.25 225 ASP A C 1
ATOM 1849 O O . ASP A 1 225 ? 10.444 2.429 -35.317 1.00 89.25 225 ASP A O 1
ATOM 1853 N N . ASP A 1 226 ? 9.829 4.519 -34.770 1.00 86.31 226 ASP A N 1
ATOM 1854 C CA . ASP A 1 226 ? 11.184 5.079 -34.884 1.00 86.31 226 ASP A CA 1
ATOM 1855 C C . ASP A 1 226 ? 12.170 4.345 -33.955 1.00 86.31 226 ASP A C 1
ATOM 1857 O O . ASP A 1 226 ? 13.290 4.027 -34.343 1.00 86.31 226 ASP A O 1
ATOM 1861 N N . MET A 1 227 ? 11.777 4.052 -32.712 1.00 88.75 227 MET A N 1
ATOM 1862 C CA . MET A 1 227 ? 12.636 3.333 -31.769 1.00 88.75 227 MET A CA 1
ATOM 1863 C C . MET A 1 227 ? 12.965 1.909 -32.234 1.00 88.75 227 MET A C 1
ATOM 1865 O O . MET A 1 227 ? 14.104 1.487 -32.051 1.00 88.75 227 MET A O 1
ATOM 1869 N N . LEU A 1 228 ? 12.009 1.191 -32.835 1.00 90.25 228 LEU A N 1
ATOM 1870 C CA . LEU A 1 228 ? 12.245 -0.147 -33.387 1.00 90.25 228 LEU A CA 1
ATOM 1871 C C . LEU A 1 228 ? 13.274 -0.116 -34.522 1.00 90.25 228 LEU A C 1
ATOM 1873 O O . LEU A 1 228 ? 14.169 -0.959 -34.543 1.00 90.25 228 LEU A O 1
ATOM 1877 N N . ASP A 1 229 ? 13.192 0.879 -35.410 1.00 88.94 229 ASP A N 1
ATOM 1878 C CA . ASP A 1 229 ? 14.165 1.057 -36.493 1.00 88.94 229 ASP A CA 1
ATOM 1879 C C . ASP A 1 229 ? 15.584 1.286 -35.934 1.00 88.94 229 ASP A C 1
ATOM 1881 O O . ASP A 1 229 ? 16.564 0.726 -36.430 1.00 88.94 229 ASP A O 1
ATOM 1885 N N . TYR A 1 230 ? 15.718 2.088 -34.871 1.00 87.06 230 TYR A N 1
ATOM 1886 C CA . TYR A 1 230 ? 17.018 2.336 -34.236 1.00 87.06 230 TYR A CA 1
ATOM 1887 C C . TYR A 1 230 ? 17.536 1.147 -33.422 1.00 87.06 230 TYR A C 1
ATOM 1889 O O . TYR A 1 230 ? 18.750 0.935 -33.397 1.00 87.06 230 TYR A O 1
ATOM 1897 N N . ASP A 1 231 ? 16.658 0.369 -32.788 1.00 89.12 231 ASP A N 1
ATOM 1898 C CA . ASP A 1 231 ? 17.036 -0.884 -32.129 1.00 89.12 231 ASP A CA 1
ATOM 1899 C C . ASP A 1 231 ? 17.620 -1.881 -33.148 1.00 89.12 231 ASP A C 1
ATOM 1901 O O . ASP A 1 231 ? 18.686 -2.441 -32.894 1.00 89.12 231 ASP A O 1
ATOM 1905 N N . GLU A 1 232 ? 17.005 -2.035 -34.329 1.00 92.00 232 GLU A N 1
ATOM 1906 C CA . GLU A 1 232 ? 17.532 -2.889 -35.413 1.00 92.00 232 GLU A CA 1
ATOM 1907 C C . GLU A 1 232 ? 18.918 -2.412 -35.885 1.00 92.00 232 GLU A C 1
ATOM 1909 O O . GLU A 1 232 ? 19.862 -3.200 -35.963 1.00 92.00 232 GLU A O 1
ATOM 1914 N N . ILE A 1 233 ? 19.091 -1.102 -36.098 1.00 91.12 233 ILE A N 1
ATOM 1915 C CA . ILE A 1 233 ? 20.389 -0.512 -36.473 1.00 91.12 233 ILE A CA 1
ATOM 1916 C C . ILE A 1 233 ? 21.459 -0.766 -35.396 1.00 91.12 233 ILE A C 1
ATOM 1918 O O . ILE A 1 233 ? 22.623 -1.035 -35.710 1.00 91.12 233 ILE A O 1
ATOM 1922 N N . ILE A 1 234 ? 21.098 -0.659 -34.115 1.00 89.62 234 ILE A N 1
ATOM 1923 C CA . ILE A 1 234 ? 22.004 -0.930 -32.992 1.00 89.62 234 ILE A CA 1
ATOM 1924 C C . ILE A 1 234 ? 22.395 -2.411 -32.967 1.00 89.62 234 ILE A C 1
ATOM 1926 O O . ILE A 1 234 ? 23.576 -2.717 -32.780 1.00 89.62 234 ILE A O 1
ATOM 1930 N N . GLU A 1 235 ? 21.441 -3.323 -33.167 1.00 92.38 235 GLU A N 1
ATOM 1931 C CA . GLU A 1 235 ? 21.704 -4.763 -33.245 1.00 92.38 235 GLU A CA 1
ATOM 1932 C C . GLU A 1 235 ? 22.678 -5.102 -34.385 1.00 92.38 235 GLU A C 1
ATOM 1934 O O . GLU A 1 235 ? 23.641 -5.846 -34.158 1.00 92.38 235 GLU A O 1
ATOM 1939 N N . ASP A 1 236 ? 22.504 -4.491 -35.561 1.00 93.25 236 ASP A N 1
ATOM 1940 C CA . ASP A 1 236 ? 23.407 -4.637 -36.708 1.00 93.25 236 ASP A CA 1
ATOM 1941 C C . ASP A 1 236 ? 24.827 -4.153 -36.377 1.00 93.25 236 ASP A C 1
ATOM 1943 O O . ASP A 1 236 ? 25.802 -4.892 -36.551 1.00 93.25 236 ASP A O 1
ATOM 1947 N N . TYR A 1 237 ? 24.977 -2.957 -35.797 1.00 93.69 237 TYR A N 1
ATOM 1948 C CA . TYR A 1 237 ? 26.298 -2.460 -35.393 1.00 93.69 237 TYR A CA 1
ATOM 1949 C C . TYR A 1 237 ? 26.950 -3.320 -34.302 1.00 93.69 237 TYR A C 1
ATOM 1951 O O . TYR A 1 237 ? 28.171 -3.499 -34.298 1.00 93.69 237 TYR A O 1
ATOM 1959 N N . GLN A 1 238 ? 26.171 -3.881 -33.374 1.00 93.75 238 GLN A N 1
ATOM 1960 C CA . GLN A 1 238 ? 26.686 -4.821 -32.374 1.00 93.75 238 GLN A CA 1
ATOM 1961 C C . GLN A 1 238 ? 27.138 -6.143 -33.003 1.00 93.75 238 GLN A C 1
ATOM 1963 O O . GLN A 1 238 ? 28.094 -6.762 -32.516 1.00 93.75 238 GLN A O 1
ATOM 1968 N N . TYR A 1 239 ? 26.456 -6.599 -34.055 1.00 95.56 239 TYR A N 1
ATOM 1969 C CA . TYR A 1 239 ? 26.868 -7.760 -34.835 1.00 95.56 239 TYR A CA 1
ATOM 1970 C C . TYR A 1 239 ? 28.186 -7.482 -35.572 1.00 95.56 239 TYR A C 1
ATOM 1972 O O . TYR A 1 239 ? 29.157 -8.224 -35.381 1.00 95.56 239 TYR A O 1
ATOM 1980 N N . ASP A 1 240 ? 28.265 -6.371 -36.306 1.00 94.06 240 ASP A N 1
ATOM 1981 C CA . ASP A 1 240 ? 29.468 -5.941 -37.026 1.00 94.06 240 ASP A CA 1
ATOM 1982 C C . ASP A 1 240 ? 30.664 -5.768 -36.081 1.00 94.06 240 ASP A C 1
ATOM 1984 O O . ASP A 1 240 ? 31.784 -6.191 -36.387 1.00 94.06 240 ASP A O 1
ATOM 1988 N N . LEU A 1 241 ? 30.431 -5.221 -34.882 1.00 94.88 241 LEU A N 1
ATOM 1989 C CA . LEU A 1 241 ? 31.460 -5.068 -33.857 1.00 94.88 241 LEU A CA 1
ATOM 1990 C C . LEU A 1 241 ? 32.021 -6.425 -33.400 1.00 94.88 241 LEU A C 1
ATOM 1992 O O . LEU A 1 241 ? 33.232 -6.586 -33.234 1.00 94.88 241 LEU A O 1
ATOM 1996 N N . LYS A 1 242 ? 31.170 -7.441 -33.227 1.00 94.81 242 LYS A N 1
ATOM 1997 C CA . LYS A 1 242 ? 31.631 -8.796 -32.876 1.00 94.81 242 LYS A CA 1
ATOM 1998 C C . LYS A 1 242 ? 32.438 -9.421 -34.011 1.00 94.81 242 LYS A C 1
ATOM 2000 O O . LYS A 1 242 ? 33.442 -10.093 -33.750 1.00 94.81 242 LYS A O 1
ATOM 2005 N N . GLU A 1 243 ? 32.019 -9.205 -35.257 1.00 96.31 243 GLU A N 1
ATOM 2006 C CA . GLU A 1 243 ? 32.709 -9.727 -36.436 1.00 96.31 243 GLU A CA 1
ATOM 2007 C C . GLU A 1 243 ? 34.083 -9.064 -36.629 1.00 96.31 243 GLU A C 1
ATOM 2009 O O . GLU A 1 243 ? 35.088 -9.761 -36.819 1.00 96.31 243 GLU A O 1
ATOM 2014 N N . ILE A 1 244 ? 34.169 -7.733 -36.514 1.00 94.06 244 ILE A N 1
ATOM 2015 C CA . ILE A 1 244 ? 35.436 -7.003 -36.652 1.00 94.06 244 ILE A CA 1
ATOM 2016 C C . ILE A 1 244 ? 36.413 -7.375 -35.530 1.00 94.06 244 ILE A C 1
ATOM 2018 O O . ILE A 1 244 ? 37.601 -7.582 -35.781 1.00 94.06 244 ILE A O 1
ATOM 2022 N N . GLU A 1 245 ? 35.927 -7.567 -34.300 1.00 93.38 245 GLU A N 1
ATOM 2023 C CA . GLU A 1 245 ? 36.749 -8.033 -33.182 1.00 93.38 245 GLU A CA 1
ATOM 2024 C C . GLU A 1 245 ? 37.306 -9.441 -33.404 1.00 93.38 245 GLU A C 1
ATOM 2026 O O . GLU A 1 245 ? 38.458 -9.713 -33.049 1.00 93.38 245 GLU A O 1
ATOM 2031 N N . ALA A 1 246 ? 36.526 -10.339 -34.012 1.00 95.00 246 ALA A N 1
ATOM 2032 C CA . ALA A 1 246 ? 37.008 -11.660 -34.402 1.00 95.00 246 ALA A CA 1
ATOM 2033 C C . ALA A 1 246 ? 38.116 -11.560 -35.462 1.00 95.00 246 ALA A C 1
ATOM 2035 O O . ALA A 1 246 ? 39.199 -12.113 -35.260 1.00 95.00 246 ALA A O 1
ATOM 2036 N N . LYS A 1 247 ? 37.907 -10.763 -36.518 1.00 94.25 247 LYS A N 1
ATOM 2037 C CA . LYS A 1 247 ? 38.915 -10.520 -37.568 1.00 94.25 247 LYS A CA 1
ATOM 2038 C C . LYS A 1 247 ? 40.208 -9.921 -37.006 1.00 94.25 247 LYS A C 1
ATOM 2040 O O . LYS A 1 247 ? 41.297 -10.338 -37.392 1.00 94.25 247 LYS A O 1
ATOM 2045 N N . ILE A 1 248 ? 40.119 -8.984 -36.056 1.00 92.00 248 ILE A N 1
ATOM 2046 C CA . ILE A 1 248 ? 41.291 -8.390 -35.386 1.00 92.00 248 ILE A CA 1
ATOM 2047 C C . ILE A 1 248 ? 42.086 -9.442 -34.603 1.00 92.00 248 ILE A C 1
ATOM 2049 O O . ILE A 1 248 ? 43.318 -9.389 -34.605 1.00 92.00 248 ILE A O 1
ATOM 2053 N N . ARG A 1 249 ? 41.409 -10.382 -33.924 1.00 92.56 249 ARG A N 1
ATOM 2054 C CA . ARG A 1 249 ? 42.069 -11.473 -33.180 1.00 92.56 249 ARG A CA 1
ATOM 2055 C C . ARG A 1 249 ? 42.842 -12.418 -34.100 1.00 92.56 249 ARG A C 1
ATOM 2057 O O . ARG A 1 249 ? 43.881 -12.931 -33.693 1.00 92.56 249 ARG A O 1
ATOM 2064 N N . GLU A 1 250 ? 42.345 -12.630 -35.313 1.00 92.56 250 GLU A N 1
ATOM 2065 C CA . GLU A 1 250 ? 42.918 -13.556 -36.298 1.00 92.56 250 GLU A CA 1
ATOM 2066 C C . GLU A 1 250 ? 43.953 -12.897 -37.229 1.00 92.56 250 GLU A C 1
ATOM 2068 O O . GLU A 1 250 ? 44.740 -13.589 -37.877 1.00 92.56 250 GLU A O 1
ATOM 2073 N N . ALA A 1 251 ? 44.002 -11.562 -37.286 1.00 91.75 251 ALA A N 1
ATOM 2074 C CA . ALA A 1 251 ? 44.910 -10.823 -38.156 1.00 91.75 251 ALA A CA 1
ATOM 2075 C C . ALA A 1 251 ? 46.381 -10.924 -37.705 1.00 91.75 251 ALA A C 1
ATOM 2077 O O . ALA A 1 251 ? 46.787 -10.371 -36.679 1.00 91.75 251 ALA A O 1
ATOM 2078 N N . THR A 1 252 ? 47.210 -11.573 -38.527 1.00 85.69 252 THR A N 1
ATOM 2079 C CA . THR A 1 252 ? 48.660 -11.716 -38.296 1.00 85.69 252 THR A CA 1
ATOM 2080 C C . THR A 1 252 ? 49.492 -10.572 -38.882 1.00 85.69 252 THR A C 1
ATOM 2082 O O . THR A 1 252 ? 50.609 -10.336 -38.428 1.00 85.69 252 THR A O 1
ATOM 2085 N N . ASP A 1 253 ? 48.972 -9.862 -39.889 1.00 93.38 253 ASP A N 1
ATOM 2086 C CA . ASP A 1 253 ? 49.638 -8.713 -40.511 1.00 93.38 253 ASP A CA 1
ATOM 2087 C C . ASP A 1 253 ? 49.312 -7.407 -39.771 1.00 93.38 253 ASP A C 1
ATOM 2089 O O . ASP A 1 253 ? 48.147 -7.071 -39.546 1.00 93.38 253 ASP A O 1
ATOM 2093 N N . ALA A 1 254 ? 50.348 -6.647 -39.412 1.00 84.69 254 ALA A N 1
ATOM 2094 C CA . ALA A 1 254 ? 50.201 -5.428 -38.621 1.00 84.69 254 ALA A CA 1
ATOM 2095 C C . ALA A 1 254 ? 49.449 -4.313 -39.368 1.00 84.69 254 ALA A C 1
ATOM 2097 O O . ALA A 1 254 ? 48.702 -3.558 -38.747 1.00 84.69 254 ALA A O 1
ATOM 2098 N N . SER A 1 255 ? 49.611 -4.209 -40.692 1.00 86.00 255 SER A N 1
ATOM 2099 C CA . SER A 1 255 ? 48.930 -3.185 -41.490 1.00 86.00 255 SER A CA 1
ATOM 2100 C C . SER A 1 255 ? 47.446 -3.508 -41.661 1.00 86.00 255 SER A C 1
ATOM 2102 O O . SER A 1 255 ? 46.601 -2.628 -41.490 1.00 86.00 255 SER A O 1
ATOM 2104 N N . ALA A 1 256 ? 47.115 -4.773 -41.931 1.00 87.00 256 ALA A N 1
ATOM 2105 C CA . ALA A 1 256 ? 45.741 -5.260 -41.985 1.00 87.00 256 ALA A CA 1
ATOM 2106 C C . ALA A 1 256 ? 45.039 -5.093 -40.632 1.00 87.00 256 ALA A C 1
ATOM 2108 O O . ALA A 1 256 ? 43.931 -4.563 -40.574 1.00 87.00 256 ALA A O 1
ATOM 2109 N N . ARG A 1 257 ? 45.716 -5.446 -39.533 1.00 88.75 257 ARG A N 1
ATOM 2110 C CA . ARG A 1 257 ? 45.193 -5.257 -38.176 1.00 88.75 257 ARG A CA 1
ATOM 2111 C C . ARG A 1 257 ? 44.930 -3.787 -37.852 1.00 88.75 257 ARG A C 1
ATOM 2113 O O . ARG A 1 257 ? 43.898 -3.480 -37.265 1.00 88.75 257 ARG A O 1
ATOM 2120 N N . GLN A 1 258 ? 45.819 -2.879 -38.259 1.00 89.12 258 GLN A N 1
ATOM 2121 C CA . GLN A 1 258 ? 45.619 -1.444 -38.046 1.00 89.12 258 GLN A CA 1
ATOM 2122 C C . GLN A 1 258 ? 44.397 -0.907 -38.803 1.00 89.12 258 GLN A C 1
ATOM 2124 O O . GLN A 1 258 ? 43.680 -0.071 -38.266 1.00 89.12 258 GLN A O 1
ATOM 2129 N N . LYS A 1 259 ? 44.127 -1.392 -40.023 1.00 91.06 259 LYS A N 1
ATOM 2130 C CA . LYS A 1 259 ? 42.918 -1.011 -40.775 1.00 91.06 259 LYS A CA 1
ATOM 2131 C C . LYS A 1 259 ? 41.638 -1.478 -40.080 1.00 91.06 259 LYS A C 1
ATOM 2133 O O . LYS A 1 259 ? 40.720 -0.682 -39.934 1.00 91.06 259 LYS A O 1
ATOM 2138 N N . LEU A 1 260 ? 41.618 -2.720 -39.593 1.00 92.88 260 LEU A N 1
ATOM 2139 C CA . LEU A 1 260 ? 40.474 -3.272 -38.858 1.00 92.88 260 LEU A CA 1
ATOM 2140 C C . LEU A 1 260 ? 40.216 -2.530 -37.535 1.00 92.88 260 LEU A C 1
ATOM 2142 O O . LEU A 1 260 ? 39.070 -2.381 -37.134 1.00 92.88 260 LEU A O 1
ATOM 2146 N N . LEU A 1 261 ? 41.264 -2.042 -36.858 1.00 89.62 261 LEU A N 1
ATOM 2147 C CA . LEU A 1 261 ? 41.109 -1.209 -35.658 1.00 89.62 261 LEU A CA 1
ATOM 2148 C C . LEU A 1 261 ? 40.444 0.138 -35.967 1.00 89.62 261 LEU A C 1
ATOM 2150 O O . LEU A 1 261 ? 39.589 0.570 -35.205 1.00 89.62 261 LEU A O 1
ATOM 2154 N N . VAL A 1 262 ? 40.793 0.773 -37.091 1.00 93.44 262 VAL A N 1
ATOM 2155 C CA . VAL A 1 262 ? 40.140 2.019 -37.533 1.00 93.44 262 VAL A CA 1
ATOM 2156 C C . VAL A 1 262 ? 38.668 1.775 -37.884 1.00 93.44 262 VAL A C 1
ATOM 2158 O O . VAL A 1 262 ? 37.814 2.582 -37.536 1.00 93.44 262 VAL A O 1
ATOM 2161 N N . GLU A 1 263 ? 38.360 0.655 -38.538 1.00 93.06 263 GLU A N 1
ATOM 2162 C CA . GLU A 1 263 ? 36.983 0.247 -38.849 1.00 93.06 263 GLU A CA 1
ATOM 2163 C C . GLU A 1 263 ? 36.173 -0.041 -37.577 1.00 93.06 263 GLU A C 1
ATOM 2165 O O . GLU A 1 263 ? 35.045 0.426 -37.440 1.00 93.06 263 GLU A O 1
ATOM 2170 N N . LYS A 1 264 ? 36.784 -0.712 -36.591 1.00 95.06 264 LYS A N 1
ATOM 2171 C CA . LYS A 1 264 ? 36.198 -0.909 -35.261 1.00 95.06 264 LYS A CA 1
ATOM 2172 C C . LYS A 1 264 ? 35.868 0.424 -34.576 1.00 95.06 264 LYS A C 1
ATOM 2174 O O . LYS A 1 264 ? 34.770 0.565 -34.050 1.00 95.06 264 LYS A O 1
ATOM 2179 N N . GLU A 1 265 ? 36.789 1.388 -34.581 1.00 94.12 265 GLU A N 1
ATOM 2180 C CA . GLU A 1 265 ? 36.558 2.711 -33.977 1.00 94.12 265 GLU A CA 1
ATOM 2181 C C . GLU A 1 265 ? 35.392 3.464 -34.640 1.00 94.12 265 GLU A C 1
ATOM 2183 O O . GLU A 1 265 ? 34.691 4.230 -33.973 1.00 94.12 265 GLU A O 1
ATOM 2188 N N . ASP A 1 266 ? 35.176 3.268 -35.943 1.00 93.94 266 ASP A N 1
ATOM 2189 C CA . ASP A 1 266 ? 34.049 3.867 -36.660 1.00 93.94 266 ASP A CA 1
ATOM 2190 C C . ASP A 1 266 ? 32.719 3.187 -36.300 1.00 93.94 266 ASP A C 1
ATOM 2192 O O . ASP A 1 266 ? 31.746 3.876 -35.988 1.00 93.94 266 ASP A O 1
ATOM 2196 N N . ILE A 1 267 ? 32.699 1.849 -36.228 1.00 93.62 267 ILE A N 1
ATOM 2197 C CA . ILE A 1 267 ? 31.545 1.066 -35.753 1.00 93.62 267 ILE A CA 1
ATOM 2198 C C . ILE A 1 267 ? 31.168 1.466 -34.321 1.00 93.62 267 ILE A C 1
ATOM 2200 O O . ILE A 1 267 ? 30.009 1.770 -34.058 1.00 93.62 267 ILE A O 1
ATOM 2204 N N . GLU A 1 268 ? 32.132 1.539 -33.398 1.00 94.44 268 GLU A N 1
ATOM 2205 C CA . GLU A 1 268 ? 31.887 1.943 -32.004 1.00 94.44 268 GLU A CA 1
ATOM 2206 C C . GLU A 1 268 ? 31.329 3.371 -31.903 1.00 94.44 268 GLU A C 1
ATOM 2208 O O . GLU A 1 268 ? 30.467 3.654 -31.067 1.00 94.44 268 GLU A O 1
ATOM 2213 N N . ARG A 1 269 ? 31.795 4.287 -32.763 1.00 95.81 269 ARG A N 1
ATOM 2214 C CA . ARG A 1 269 ? 31.277 5.658 -32.812 1.00 95.81 269 ARG A CA 1
ATOM 2215 C C . ARG A 1 269 ? 29.828 5.690 -33.290 1.00 95.81 269 ARG A C 1
ATOM 2217 O O . ARG A 1 269 ? 29.020 6.380 -32.670 1.00 95.81 269 ARG A O 1
ATOM 2224 N N . ASN A 1 270 ? 29.513 4.974 -34.368 1.00 91.88 270 ASN A N 1
ATOM 2225 C CA . ASN A 1 270 ? 28.163 4.929 -34.926 1.00 91.88 270 ASN A CA 1
ATOM 2226 C C . ASN A 1 270 ? 27.194 4.220 -33.972 1.00 91.88 270 ASN A C 1
ATOM 2228 O O . ASN A 1 270 ? 26.096 4.723 -33.746 1.00 91.88 270 ASN A O 1
ATOM 2232 N N . LEU A 1 271 ? 27.620 3.128 -33.330 1.00 92.56 271 LEU A N 1
ATOM 2233 C CA . LEU A 1 271 ? 26.854 2.446 -32.286 1.00 92.56 271 LEU A CA 1
ATOM 2234 C C . LEU A 1 271 ? 26.467 3.422 -31.170 1.00 92.56 271 LEU A C 1
ATOM 2236 O O . LEU A 1 271 ? 25.287 3.608 -30.889 1.00 92.56 271 LEU A O 1
ATOM 2240 N N . LYS A 1 272 ? 27.454 4.129 -30.609 1.00 92.50 272 LYS A N 1
ATOM 2241 C CA . LYS A 1 272 ? 27.214 5.098 -29.536 1.00 92.50 272 LYS A CA 1
ATOM 2242 C C . LYS A 1 272 ? 26.273 6.230 -29.957 1.00 92.50 272 LYS A C 1
ATOM 2244 O O . LYS A 1 272 ? 25.430 6.649 -29.172 1.00 92.50 272 LYS A O 1
ATOM 2249 N N . GLN A 1 273 ? 26.412 6.743 -31.181 1.00 92.19 273 GLN A N 1
ATOM 2250 C CA . GLN A 1 273 ? 25.525 7.793 -31.691 1.00 92.19 273 GLN A CA 1
ATOM 2251 C C . GLN A 1 273 ? 24.069 7.325 -31.778 1.00 92.19 273 GLN A C 1
ATOM 2253 O O . GLN A 1 273 ? 23.173 8.089 -31.421 1.00 92.19 273 GLN A O 1
ATOM 2258 N N . ASN A 1 274 ? 23.835 6.087 -32.220 1.00 89.75 274 ASN A N 1
ATOM 2259 C CA . ASN A 1 274 ? 22.491 5.517 -32.292 1.00 89.75 274 ASN A CA 1
ATOM 2260 C C . ASN A 1 274 ? 21.924 5.217 -30.895 1.00 89.75 274 ASN A C 1
ATOM 2262 O O . ASN A 1 274 ? 20.769 5.544 -30.641 1.00 89.75 274 ASN A O 1
ATOM 2266 N N . GLU A 1 275 ? 22.732 4.709 -29.958 1.00 89.25 275 GLU A N 1
ATOM 2267 C CA . GLU A 1 275 ? 22.325 4.527 -28.552 1.00 89.25 275 GLU A CA 1
ATOM 2268 C C . GLU A 1 275 ? 21.930 5.861 -27.886 1.00 89.25 275 GLU A C 1
ATOM 2270 O O . GLU A 1 275 ? 20.893 5.955 -27.220 1.00 89.25 275 GLU A O 1
ATOM 2275 N N . ASP A 1 276 ? 22.725 6.918 -28.094 1.00 90.12 276 ASP A N 1
ATOM 2276 C CA . ASP A 1 276 ? 22.431 8.266 -27.592 1.00 90.12 276 ASP A CA 1
ATOM 2277 C C . ASP A 1 276 ? 21.134 8.821 -28.216 1.00 90.12 276 ASP A C 1
ATOM 2279 O O . ASP A 1 276 ? 20.332 9.464 -27.529 1.00 90.12 276 ASP A O 1
ATOM 2283 N N . PHE A 1 277 ? 20.901 8.557 -29.507 1.00 90.62 277 PHE A N 1
ATOM 2284 C CA . PHE A 1 277 ? 19.688 8.979 -30.209 1.00 90.62 277 PHE A CA 1
ATOM 2285 C C . PHE A 1 277 ? 18.441 8.244 -29.705 1.00 90.62 277 PHE A C 1
ATOM 2287 O O . PHE A 1 277 ? 17.449 8.896 -29.376 1.00 90.62 277 PHE A O 1
ATOM 2294 N N . LEU A 1 278 ? 18.512 6.918 -29.558 1.00 88.00 278 LEU A N 1
ATOM 2295 C CA . LEU A 1 278 ? 17.439 6.085 -29.014 1.00 88.00 278 LEU A CA 1
ATOM 2296 C C . LEU A 1 278 ? 17.053 6.525 -27.593 1.00 88.00 278 LEU A C 1
ATOM 2298 O O . LEU A 1 278 ? 15.874 6.683 -27.275 1.00 88.00 278 LEU A O 1
ATOM 2302 N N . SER A 1 279 ? 18.047 6.809 -26.748 1.00 86.62 279 SER A N 1
ATOM 2303 C CA . SER A 1 279 ? 17.832 7.371 -25.408 1.00 86.62 279 SER A CA 1
ATOM 2304 C C . SER A 1 279 ? 17.125 8.735 -25.459 1.00 86.62 279 SER 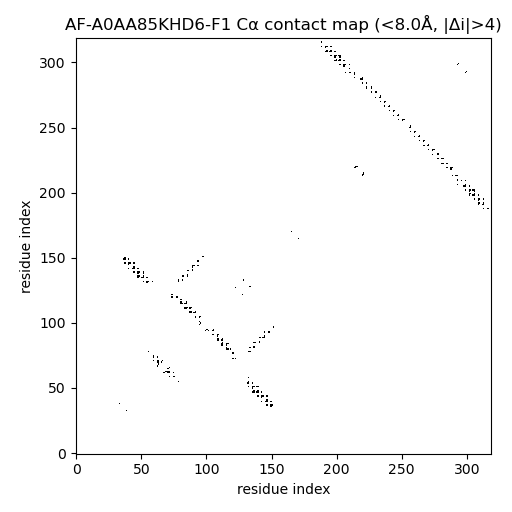A C 1
ATOM 2306 O O . SER A 1 279 ? 16.214 9.016 -24.673 1.00 86.62 279 SER A O 1
ATOM 2308 N N . GLY A 1 280 ? 17.495 9.580 -26.427 1.00 86.56 280 GLY A N 1
ATOM 2309 C CA . GLY A 1 280 ? 16.822 10.848 -26.704 1.00 86.56 280 GLY A CA 1
ATOM 2310 C C . GLY A 1 280 ? 15.360 10.678 -27.129 1.00 86.56 280 GLY A C 1
ATOM 2311 O O . GLY A 1 280 ? 14.494 11.383 -26.604 1.00 86.56 280 GLY A O 1
ATOM 2312 N N . LEU A 1 281 ? 15.072 9.730 -28.027 1.00 87.94 281 LEU A N 1
ATOM 2313 C CA . LEU A 1 281 ? 13.710 9.389 -28.456 1.00 87.94 281 LEU A CA 1
ATOM 2314 C C . LEU A 1 281 ? 12.861 8.884 -27.290 1.00 87.94 281 LEU A C 1
ATOM 2316 O O . LEU A 1 281 ? 11.749 9.373 -27.099 1.00 87.94 281 LEU A O 1
ATOM 2320 N N . GLN A 1 282 ? 13.400 7.986 -26.460 1.00 86.12 282 GLN A N 1
ATOM 2321 C CA . GLN A 1 282 ? 12.709 7.488 -25.268 1.00 86.12 282 GLN A CA 1
ATOM 2322 C C . GLN A 1 282 ? 12.312 8.638 -24.335 1.00 86.12 282 GLN A C 1
ATOM 2324 O O . GLN A 1 282 ? 11.171 8.713 -23.882 1.00 86.12 282 GLN A O 1
ATOM 2329 N N . LYS A 1 283 ? 13.222 9.589 -24.101 1.00 88.50 283 LYS A N 1
ATOM 2330 C CA . LYS A 1 283 ? 12.926 10.764 -23.276 1.00 88.50 283 LYS A CA 1
ATOM 2331 C C . LYS A 1 283 ? 11.837 11.650 -23.892 1.00 88.50 283 LYS A C 1
ATOM 2333 O O . LYS A 1 283 ? 10.969 12.140 -23.176 1.00 88.50 283 LYS A O 1
ATOM 2338 N N . LEU A 1 284 ? 11.867 11.861 -25.209 1.00 88.12 284 LEU A N 1
ATOM 2339 C CA . LEU A 1 284 ? 10.843 12.642 -25.914 1.00 88.12 284 LEU A CA 1
ATOM 2340 C C . LEU A 1 284 ? 9.471 11.956 -25.895 1.00 88.12 284 LEU A C 1
ATOM 2342 O O . LEU A 1 284 ? 8.450 12.639 -25.761 1.00 88.12 284 LEU A O 1
ATOM 2346 N N . LYS A 1 285 ? 9.445 10.623 -25.998 1.00 87.19 285 LYS A N 1
ATOM 2347 C CA . LYS A 1 285 ? 8.240 9.805 -25.831 1.00 87.19 285 LYS A CA 1
ATOM 2348 C C . LYS A 1 285 ? 7.664 9.993 -24.430 1.00 87.19 285 LYS A C 1
ATOM 2350 O O . LYS A 1 285 ? 6.488 10.332 -24.314 1.00 87.19 285 LYS A O 1
ATOM 2355 N N . ASP A 1 286 ? 8.489 9.861 -23.392 1.00 83.19 286 ASP A N 1
ATOM 2356 C CA . ASP A 1 286 ? 8.073 10.046 -21.996 1.00 83.19 286 ASP A CA 1
ATOM 2357 C C . ASP A 1 286 ? 7.526 11.468 -21.752 1.00 83.19 286 ASP A C 1
ATOM 2359 O O . ASP A 1 286 ? 6.408 11.624 -21.263 1.00 83.19 286 ASP A O 1
ATOM 2363 N N . ASP A 1 287 ? 8.228 12.511 -22.216 1.00 84.62 287 ASP A N 1
ATOM 2364 C CA . ASP A 1 287 ? 7.769 13.909 -22.128 1.00 84.62 287 ASP A CA 1
ATOM 2365 C C . ASP A 1 287 ? 6.429 14.141 -22.859 1.00 84.62 287 ASP A C 1
ATOM 2367 O O . ASP A 1 287 ? 5.636 15.017 -22.491 1.00 84.62 287 ASP A O 1
ATOM 2371 N N . THR A 1 288 ? 6.183 13.405 -23.946 1.00 84.50 288 THR A N 1
ATOM 2372 C CA . THR A 1 288 ? 4.934 13.484 -24.715 1.00 84.50 288 THR A CA 1
ATOM 2373 C C . THR A 1 288 ? 3.794 12.813 -23.962 1.00 84.50 288 THR A C 1
ATOM 2375 O O . THR A 1 288 ? 2.719 13.404 -23.846 1.00 84.50 288 THR A O 1
ATOM 2378 N N . VAL A 1 289 ? 4.038 11.628 -23.398 1.00 83.44 289 VAL A N 1
ATOM 2379 C CA . VAL A 1 289 ? 3.088 10.931 -22.523 1.00 83.44 289 VAL A CA 1
ATOM 2380 C C . VAL A 1 289 ? 2.705 11.833 -21.349 1.00 83.44 289 VAL A C 1
ATOM 2382 O O . VAL A 1 289 ? 1.519 12.087 -21.149 1.00 83.44 289 VAL A O 1
ATOM 2385 N N . ASP A 1 290 ? 3.677 12.417 -20.647 1.00 83.06 290 ASP A N 1
ATOM 2386 C CA . ASP A 1 290 ? 3.422 13.302 -19.504 1.00 83.06 290 ASP A CA 1
ATOM 2387 C C . ASP A 1 290 ? 2.547 14.508 -19.876 1.00 83.06 290 ASP A C 1
ATOM 2389 O O . ASP A 1 290 ? 1.616 14.871 -19.149 1.00 83.06 290 ASP A O 1
ATOM 2393 N N . LYS A 1 291 ? 2.792 15.121 -21.041 1.00 83.94 291 LYS A N 1
ATOM 2394 C CA . LYS A 1 291 ? 1.970 16.234 -21.544 1.00 83.94 291 LYS A CA 1
ATOM 2395 C C . LYS A 1 291 ? 0.545 15.816 -21.878 1.00 83.94 291 LYS A C 1
ATOM 2397 O O . LYS A 1 291 ? -0.362 16.623 -21.683 1.00 83.94 291 LYS A O 1
ATOM 2402 N N . GLU A 1 292 ? 0.336 14.617 -22.411 1.00 81.88 292 GLU A N 1
ATOM 2403 C CA . GLU A 1 292 ? -1.010 14.110 -22.690 1.00 81.88 292 GLU A CA 1
ATOM 2404 C C . GLU A 1 292 ? -1.762 13.790 -21.394 1.00 81.88 292 GLU A C 1
ATOM 2406 O O . GLU A 1 292 ? -2.915 14.192 -21.240 1.00 81.88 292 GLU A O 1
ATOM 2411 N N . PHE A 1 293 ? -1.091 13.187 -20.409 1.00 78.06 293 PHE A N 1
ATOM 2412 C CA . PHE A 1 293 ? -1.667 12.937 -19.085 1.00 78.06 293 PHE A CA 1
ATOM 2413 C C . PHE A 1 293 ? -2.027 14.234 -18.350 1.00 78.06 293 PHE A C 1
ATOM 2415 O O . PHE A 1 293 ? -3.088 14.322 -17.735 1.00 78.06 293 PHE A O 1
ATOM 2422 N N . ALA A 1 294 ? -1.192 15.271 -18.451 1.00 79.44 294 ALA A N 1
ATOM 2423 C CA . ALA A 1 294 ? -1.444 16.567 -17.819 1.00 79.44 294 ALA A CA 1
ATOM 2424 C C . ALA A 1 294 ? -2.676 17.307 -18.377 1.00 79.44 294 ALA A C 1
ATOM 2426 O O . ALA A 1 294 ? -3.202 18.202 -17.713 1.00 79.44 294 ALA A O 1
ATOM 2427 N N . LYS A 1 295 ? -3.131 16.958 -19.588 1.00 81.31 295 LYS A N 1
ATOM 2428 C CA . LYS A 1 295 ? -4.344 17.517 -20.209 1.00 81.31 295 LYS A CA 1
ATOM 2429 C C . LYS A 1 295 ? -5.616 16.770 -19.804 1.00 81.31 295 LYS A C 1
ATOM 2431 O O . LYS A 1 295 ? -6.709 17.273 -20.065 1.00 81.31 295 LYS A O 1
ATOM 2436 N N . ASP A 1 296 ? -5.500 15.580 -19.215 1.00 83.69 296 ASP A N 1
ATOM 2437 C CA . ASP A 1 296 ? -6.659 14.780 -18.838 1.00 83.69 296 ASP A CA 1
ATOM 2438 C C . ASP A 1 296 ? -7.268 15.307 -17.525 1.00 83.69 296 ASP A C 1
ATOM 2440 O O . ASP A 1 296 ? -6.832 15.009 -16.408 1.00 83.69 296 ASP A O 1
ATOM 2444 N N . GLU A 1 297 ? -8.306 16.133 -17.674 1.00 88.25 297 GLU A N 1
ATOM 2445 C CA . GLU A 1 297 ? -9.061 16.720 -16.561 1.00 88.25 297 GLU A CA 1
ATOM 2446 C C . GLU A 1 297 ? -9.699 15.660 -15.648 1.00 88.25 297 GLU A C 1
ATOM 2448 O O . GLU A 1 297 ? -9.955 15.928 -14.471 1.00 88.25 297 GLU A O 1
ATOM 2453 N N . GLU A 1 298 ? -9.948 14.444 -16.145 1.00 84.38 298 GLU A N 1
ATOM 2454 C CA . GLU A 1 298 ? -10.496 13.367 -15.325 1.00 84.38 298 GLU A CA 1
ATOM 2455 C C . GLU A 1 298 ? -9.436 12.776 -14.391 1.00 84.38 298 GLU A C 1
ATOM 2457 O O . GLU A 1 298 ? -9.741 12.577 -13.212 1.00 84.38 298 GLU A O 1
ATOM 2462 N N . ILE A 1 299 ? -8.190 12.596 -14.852 1.00 81.75 299 ILE A N 1
ATOM 2463 C CA . ILE A 1 299 ? -7.064 12.222 -13.975 1.00 81.75 299 ILE A CA 1
ATOM 2464 C C . ILE A 1 299 ? -6.891 13.266 -12.878 1.00 81.75 299 ILE A C 1
ATOM 2466 O O . ILE A 1 299 ? -6.829 12.921 -11.698 1.00 81.75 299 ILE A O 1
ATOM 2470 N N . LYS A 1 300 ? -6.852 14.548 -13.255 1.00 83.06 300 LYS A N 1
ATOM 2471 C CA . LYS A 1 300 ? -6.648 15.646 -12.307 1.00 83.06 300 LYS A CA 1
ATOM 2472 C C . 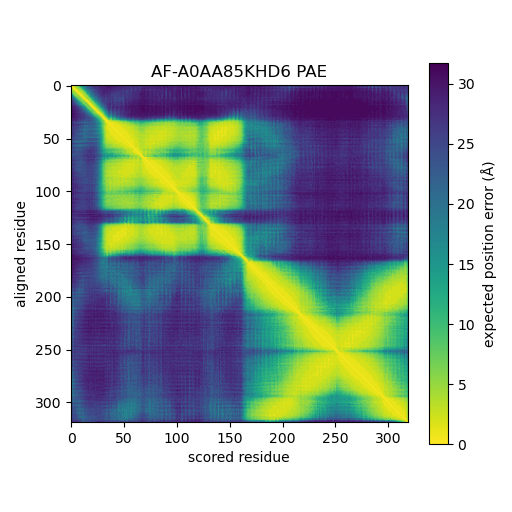LYS A 1 300 ? -7.749 15.686 -11.250 1.00 83.06 300 LYS A C 1
ATOM 2474 O O . LYS A 1 300 ? -7.463 15.629 -10.056 1.00 83.06 300 LYS A O 1
ATOM 2479 N N . ARG A 1 301 ? -9.013 15.679 -11.681 1.00 91.06 301 ARG A N 1
ATOM 2480 C CA . ARG A 1 301 ? -10.169 15.675 -10.778 1.00 91.06 301 ARG A CA 1
ATOM 2481 C C . ARG A 1 301 ? -10.172 14.458 -9.852 1.00 91.06 301 ARG A C 1
ATOM 2483 O O . ARG A 1 301 ? -10.431 14.604 -8.660 1.00 91.06 301 ARG A O 1
ATOM 2490 N N . LYS A 1 302 ? -9.904 13.254 -10.372 1.00 81.38 302 LYS A N 1
ATOM 2491 C CA . LYS A 1 302 ? -9.866 12.035 -9.549 1.00 81.38 302 LYS A CA 1
ATOM 2492 C C . LYS A 1 302 ? -8.668 11.994 -8.602 1.00 81.38 302 LYS A C 1
ATOM 2494 O O . LYS A 1 302 ? -8.808 11.490 -7.487 1.00 81.38 302 LYS A O 1
ATOM 2499 N N . GLY A 1 303 ? -7.536 12.563 -9.002 1.00 72.81 303 GLY A N 1
ATOM 2500 C CA . GLY A 1 303 ? -6.382 12.790 -8.138 1.00 72.81 303 GLY A CA 1
ATOM 2501 C C . GLY A 1 303 ? -6.715 13.721 -6.973 1.00 72.81 303 GLY A C 1
ATOM 2502 O O . GLY A 1 303 ? -6.445 13.377 -5.823 1.00 72.81 303 GLY A O 1
ATOM 2503 N N . ASP A 1 304 ? -7.378 14.845 -7.247 1.00 82.69 304 ASP A N 1
ATOM 2504 C CA . ASP A 1 304 ? -7.809 15.803 -6.221 1.00 82.69 304 ASP A CA 1
ATOM 2505 C C . ASP A 1 304 ? -8.822 15.180 -5.243 1.00 82.69 304 ASP A C 1
ATOM 2507 O O . ASP A 1 304 ? -8.656 15.301 -4.027 1.00 82.69 304 ASP A O 1
ATOM 2511 N N . GLU A 1 305 ? -9.817 14.438 -5.749 1.00 82.06 305 GLU A N 1
ATOM 2512 C CA . GLU A 1 305 ? -10.777 13.678 -4.925 1.00 82.06 305 GLU A CA 1
ATOM 2513 C C . GLU A 1 305 ? -10.066 12.661 -4.013 1.00 82.06 305 GLU A C 1
ATOM 2515 O O . GLU A 1 305 ? -10.409 12.529 -2.835 1.00 82.06 305 GLU A O 1
ATOM 2520 N N . SER A 1 306 ? -9.055 11.959 -4.538 1.00 71.81 306 SER A N 1
ATOM 2521 C CA . SER A 1 306 ? -8.241 11.014 -3.767 1.00 71.81 306 SER A CA 1
ATOM 2522 C C . SER A 1 306 ? -7.445 11.717 -2.669 1.00 71.81 306 SER A C 1
ATOM 2524 O O . SER A 1 306 ? -7.464 11.278 -1.519 1.00 71.81 306 SER A O 1
ATOM 2526 N N . ASN A 1 307 ? -6.771 12.820 -2.994 1.00 70.38 307 ASN A N 1
ATOM 2527 C CA . ASN A 1 307 ? -5.976 13.585 -2.034 1.00 70.38 307 ASN A CA 1
ATOM 2528 C C . ASN A 1 307 ? -6.844 14.165 -0.916 1.00 70.38 307 ASN A C 1
ATOM 2530 O O . ASN A 1 307 ? -6.482 14.077 0.258 1.00 70.38 307 ASN A O 1
ATOM 2534 N N . GLN A 1 308 ? -8.009 14.715 -1.261 1.00 83.62 308 GLN A N 1
ATOM 2535 C CA . GLN A 1 308 ? -8.950 15.232 -0.276 1.00 83.62 308 GLN A CA 1
ATOM 2536 C C . GLN A 1 308 ? -9.424 14.126 0.677 1.00 83.62 308 GLN A C 1
ATOM 2538 O O . GLN A 1 308 ? -9.356 14.304 1.892 1.00 83.62 308 GLN A O 1
ATOM 2543 N N . ALA A 1 309 ? -9.848 12.974 0.150 1.00 70.44 309 ALA A N 1
ATOM 2544 C CA . ALA A 1 309 ? -10.342 11.875 0.976 1.00 70.44 309 ALA A CA 1
ATOM 2545 C C . ALA A 1 309 ? -9.252 11.290 1.898 1.00 70.44 309 ALA A C 1
ATOM 2547 O O . ALA A 1 309 ? -9.525 10.974 3.057 1.00 70.44 309 ALA A O 1
ATOM 2548 N N . MET A 1 310 ? -8.005 11.197 1.418 1.00 64.94 310 MET A N 1
ATOM 2549 C CA . MET A 1 310 ? -6.859 10.784 2.239 1.00 64.94 310 MET A CA 1
ATOM 2550 C C . MET A 1 310 ? -6.558 11.802 3.347 1.00 64.94 310 MET A C 1
ATOM 2552 O O . MET A 1 310 ? -6.338 11.407 4.492 1.00 64.94 310 MET A O 1
ATOM 2556 N N . ASN A 1 311 ? -6.600 13.101 3.038 1.00 72.00 311 ASN A N 1
ATOM 2557 C CA . ASN A 1 311 ? -6.403 14.160 4.029 1.00 72.00 311 ASN A CA 1
ATOM 2558 C C . ASN A 1 311 ? -7.486 14.122 5.114 1.00 72.00 311 ASN A C 1
ATOM 2560 O O . ASN A 1 311 ? -7.162 14.155 6.297 1.00 72.00 311 ASN A O 1
ATOM 2564 N N . GLU A 1 312 ? -8.759 13.984 4.736 1.00 76.62 312 GLU A N 1
ATOM 2565 C CA . GLU A 1 312 ? -9.869 13.870 5.691 1.00 76.62 312 GLU A CA 1
ATOM 2566 C C . GLU A 1 312 ? -9.723 12.642 6.603 1.00 76.62 312 GLU A C 1
ATOM 2568 O O . GLU A 1 312 ? -9.961 12.730 7.811 1.00 76.62 312 GLU A O 1
ATOM 2573 N N . TYR A 1 313 ? -9.284 11.506 6.050 1.00 65.25 313 TYR A N 1
ATOM 2574 C CA . TYR A 1 313 ? -8.993 10.307 6.831 1.00 65.25 313 TYR A CA 1
ATOM 2575 C C . TYR A 1 313 ? -7.846 10.539 7.824 1.00 65.25 313 TYR A C 1
ATOM 2577 O O . TYR A 1 313 ? -8.032 10.304 9.018 1.00 65.25 313 T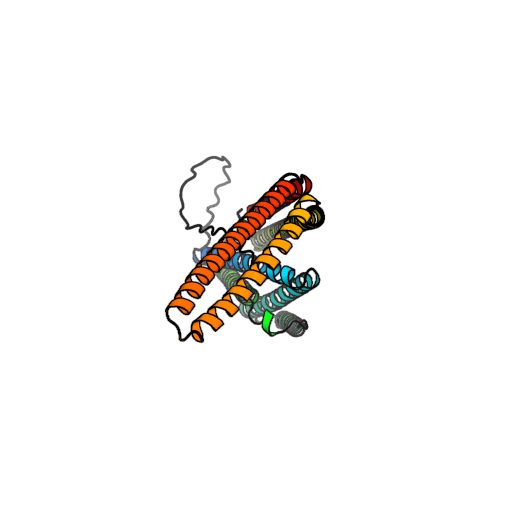YR A O 1
ATOM 2585 N N . PHE A 1 314 ? -6.691 11.040 7.376 1.00 62.75 314 PHE A N 1
ATOM 2586 C CA . PHE A 1 314 ? -5.532 11.237 8.252 1.00 62.75 314 PHE A CA 1
ATOM 2587 C C . PHE A 1 314 ? -5.748 12.322 9.305 1.00 62.75 314 PHE A C 1
ATOM 2589 O O . PHE A 1 314 ? -5.341 12.134 10.450 1.00 62.75 314 PHE A O 1
ATOM 2596 N N . SER A 1 315 ? -6.443 13.413 8.973 1.00 74.19 315 SER A N 1
ATOM 2597 C CA . SER A 1 315 ? -6.829 14.418 9.969 1.00 74.19 315 SER A CA 1
ATOM 2598 C C . SER A 1 315 ? -7.716 13.818 11.062 1.00 74.19 315 SER A C 1
ATOM 2600 O O . SER A 1 315 ? -7.569 14.176 12.222 1.00 74.19 315 SER A O 1
ATOM 2602 N N . SER A 1 316 ? -8.572 12.842 10.732 1.00 68.50 316 SER A N 1
ATOM 2603 C CA . SER A 1 316 ? -9.418 12.167 11.729 1.00 68.50 316 SER A CA 1
ATOM 2604 C C . SER A 1 316 ? -8.673 11.228 12.688 1.00 68.50 316 SER A C 1
ATOM 2606 O O . SER A 1 316 ? -9.287 10.732 13.630 1.00 68.50 316 SER A O 1
ATOM 2608 N N . LEU A 1 317 ? -7.384 10.959 12.444 1.00 56.59 317 LEU A N 1
ATOM 2609 C CA . LEU A 1 317 ? -6.518 10.151 13.312 1.00 56.59 317 LEU A CA 1
ATOM 2610 C C . LEU A 1 317 ? -5.644 11.002 14.250 1.00 56.59 317 LEU A C 1
ATOM 2612 O O . LEU A 1 317 ? -5.015 10.451 15.148 1.00 56.59 317 LEU A O 1
ATOM 2616 N N . GLY A 1 318 ? -5.539 12.312 14.003 1.00 46.78 318 GLY A N 1
ATOM 2617 C CA . GLY A 1 318 ? -4.644 13.221 14.730 1.00 46.78 318 GLY A CA 1
ATOM 2618 C C . GLY A 1 318 ? -5.298 14.046 15.845 1.00 46.78 318 GLY A C 1
ATOM 2619 O O . GLY A 1 318 ? -4.568 14.715 16.576 1.00 46.78 318 GLY A O 1
ATOM 2620 N N . ASP A 1 319 ? -6.627 13.991 15.967 1.00 38.62 319 ASP A N 1
ATOM 2621 C CA . ASP A 1 319 ? -7.439 14.646 17.009 1.00 38.62 319 ASP A CA 1
ATOM 2622 C C . ASP A 1 319 ? -7.819 13.665 18.133 1.00 38.62 319 ASP A C 1
ATOM 2624 O O . ASP A 1 319 ? -7.809 14.080 19.316 1.00 38.62 319 ASP A O 1
#

Secondary structure (DSSP, 8-state):
-----------------------------------HHHHHHHHHHHHHHHHHHHHHHHHHHHHHHHHHHHHHHHHHHHHHHHHHHHHHHHHHHHHHHH-TT-HHHHHHHHHHHHHHHH----S-HHHHTT-HHHHHHHHHHHHHHHHHHHHHHHHHHHHHH--S---HHHHHHHHHHHHHHHHHHHHHHHHHHHHHHHHHHHHHHHHHHHHHHHHTSHHHHHHHHHHHHHHHHHHHHHHHHHHHHHHHHH--SHHHHHHHHHHHHHHHHHHHHHHHHHHHHHHHHHHHHHHHHHT-HHHHHHHHHHHHHHHHHHHHHH-

Solvent-accessible surface area (backbone atoms only — not comparable to full-atom values): 17600 Å² total; per-residue (Å²): 136,89,81,76,85,80,82,83,80,83,80,80,88,77,91,83,86,84,83,86,87,82,95,73,89,71,81,93,66,88,72,77,74,77,53,69,69,55,53,49,31,51,50,49,23,53,49,29,46,50,50,22,50,52,43,46,52,61,50,45,53,57,32,30,74,75,49,41,75,61,26,41,56,50,52,55,52,49,54,52,34,51,52,46,30,43,50,24,48,39,51,31,57,49,40,56,71,80,45,66,82,50,55,68,61,41,49,51,21,52,50,49,22,53,52,39,66,69,62,69,68,94,58,69,61,79,72,61,80,72,36,65,43,59,58,28,46,51,46,22,38,49,32,44,43,53,30,57,50,47,50,51,51,50,54,54,50,48,60,70,74,45,82,71,75,73,49,74,64,57,56,51,50,52,51,53,48,52,51,50,52,48,53,52,49,52,53,50,52,52,49,33,43,53,48,19,52,52,27,43,53,50,20,49,52,37,46,54,56,48,45,64,52,52,65,70,28,72,70,45,43,51,49,52,53,54,46,50,57,49,51,52,53,43,50,50,38,54,49,51,48,54,52,46,53,51,51,46,74,69,44,84,49,71,69,64,30,52,52,46,50,55,51,45,54,50,43,55,50,53,37,50,53,48,54,56,46,48,54,50,49,52,51,52,44,51,55,48,51,54,55,54,57,74,65,37,62,62,37,53,53,26,43,50,51,18,53,50,29,43,49,56,35,55,56,69,74,76,118

Organism: Trichobilharzia regenti (NCBI:txid157069)

Radius of gyration: 32.45 Å; Cα contacts (8 Å, |Δi|>4): 184; chains: 1; bounding box: 74×55×92 Å

Mean predicted aligned error: 18.19 Å

Sequence (319 aa):
MYTVPVLFFIFATAATNSQSRNKYSAPNTQDEPIPESLRMQIKEYANAYYEAKSVEYSQLEGSVALEGKKGEKMFRNEVKRLETIFEAGWFRDYVKIVDPKNRNLIRKCEEEYAKAAKTHTELNTYMYENLNVNIELFAKWTSRFNLDTEVDFYLRTYRQTNSQQKSMHEIKANFKRAEQEYHQLKAKTNNLLALAVQASLNSRNAIDVAWEKVKNSSAVLAFEDDMLDYDEIIEDYQYDLKEIEAKIREATDASARQKLLVEKEDIERNLKQNEDFLSGLQKLKDDTVDKEFAKDEEIKRKGDESNQAMNEYFSSLGD